Protein AF-A0A258S0H8-F1 (afdb_monomer)

Structure (mmCIF, N/CA/C/O backbone):
data_AF-A0A258S0H8-F1
#
_entry.id   AF-A0A258S0H8-F1
#
loop_
_atom_site.group_PDB
_atom_site.id
_atom_site.type_symbol
_atom_site.label_atom_id
_atom_site.label_alt_id
_atom_site.label_comp_id
_atom_site.label_asym_id
_atom_site.label_entity_id
_atom_site.label_seq_id
_atom_site.pdbx_PDB_ins_code
_atom_site.Cartn_x
_atom_site.Cartn_y
_atom_site.Cartn_z
_atom_site.occupancy
_atom_site.B_iso_or_equiv
_atom_site.auth_seq_id
_atom_site.auth_comp_id
_atom_site.auth_asym_id
_atom_site.auth_atom_id
_atom_site.pdbx_PDB_model_num
ATOM 1 N N . MET A 1 1 ? 10.891 -12.068 -2.104 1.00 88.06 1 MET A N 1
ATOM 2 C CA . MET A 1 1 ? 10.823 -11.612 -3.504 1.00 88.06 1 MET A CA 1
ATOM 3 C C . MET A 1 1 ? 10.378 -10.162 -3.555 1.00 88.06 1 MET A C 1
ATOM 5 O O . MET A 1 1 ? 9.381 -9.803 -2.929 1.00 88.06 1 MET A O 1
ATOM 9 N N . MET A 1 2 ? 11.110 -9.358 -4.310 1.00 91.44 2 MET A N 1
ATOM 10 C CA . MET A 1 2 ? 10.794 -7.982 -4.655 1.00 91.44 2 MET A CA 1
ATOM 11 C C . MET A 1 2 ? 10.514 -7.898 -6.154 1.00 91.44 2 MET A C 1
ATOM 13 O O . MET A 1 2 ? 11.279 -8.429 -6.955 1.00 91.44 2 MET A O 1
ATOM 17 N N . VAL A 1 3 ? 9.427 -7.233 -6.532 1.00 94.62 3 VAL A N 1
ATOM 18 C CA . VAL A 1 3 ? 9.146 -6.878 -7.924 1.00 94.62 3 VAL A CA 1
ATOM 19 C C . VAL A 1 3 ? 9.548 -5.428 -8.128 1.00 94.62 3 VAL A C 1
ATOM 21 O O . VAL A 1 3 ? 9.141 -4.570 -7.350 1.00 94.62 3 VAL A O 1
ATOM 24 N N . LEU A 1 4 ? 10.346 -5.149 -9.150 1.00 94.25 4 LEU A N 1
ATOM 25 C CA . LEU A 1 4 ? 10.693 -3.782 -9.530 1.00 94.25 4 LEU A CA 1
ATOM 26 C C . LEU A 1 4 ? 9.687 -3.268 -10.561 1.00 94.25 4 LEU A C 1
ATOM 28 O O . LEU A 1 4 ? 9.270 -4.017 -11.451 1.00 94.25 4 LEU A O 1
ATOM 32 N N . ASP A 1 5 ? 9.318 -1.991 -10.467 1.00 92.75 5 ASP A N 1
ATOM 33 C CA . ASP A 1 5 ? 8.718 -1.309 -11.612 1.00 92.75 5 ASP A CA 1
ATOM 34 C C . ASP A 1 5 ? 9.735 -1.163 -12.765 1.00 92.75 5 ASP A C 1
ATOM 36 O O . ASP A 1 5 ? 10.942 -1.389 -12.607 1.00 92.75 5 ASP A O 1
ATOM 40 N N . THR A 1 6 ? 9.247 -0.782 -13.945 1.00 94.19 6 THR A N 1
ATOM 41 C CA . THR A 1 6 ? 10.082 -0.673 -15.147 1.00 94.19 6 THR A CA 1
ATOM 42 C C . THR A 1 6 ? 11.194 0.371 -15.017 1.00 94.19 6 THR A C 1
ATOM 44 O O . THR A 1 6 ? 12.307 0.144 -15.496 1.00 94.19 6 THR A O 1
ATOM 47 N N . HIS A 1 7 ? 10.934 1.507 -14.368 1.00 91.81 7 HIS A N 1
ATOM 48 C CA . HIS A 1 7 ? 11.893 2.607 -14.258 1.00 91.81 7 HIS A CA 1
ATOM 49 C C . HIS A 1 7 ? 12.987 2.302 -13.227 1.00 91.81 7 HIS A C 1
ATOM 51 O O . HIS A 1 7 ? 14.168 2.502 -13.509 1.00 91.81 7 HIS A O 1
ATOM 57 N N . ILE A 1 8 ? 12.616 1.745 -12.072 1.00 91.81 8 ILE A N 1
ATOM 58 C CA . ILE A 1 8 ? 13.535 1.230 -11.055 1.00 91.81 8 ILE A CA 1
ATOM 59 C C . ILE A 1 8 ? 14.444 0.169 -11.671 1.00 91.81 8 ILE A C 1
ATOM 61 O O . ILE A 1 8 ? 15.661 0.235 -11.489 1.00 91.81 8 ILE A O 1
ATOM 65 N N . TRP A 1 9 ? 13.878 -0.775 -12.433 1.00 94.19 9 TRP A N 1
ATOM 66 C CA . TRP A 1 9 ? 14.663 -1.795 -13.126 1.00 94.19 9 TRP A CA 1
ATOM 67 C C . TRP A 1 9 ? 15.663 -1.177 -14.109 1.00 94.19 9 TRP A C 1
ATOM 69 O O . TRP A 1 9 ? 16.853 -1.498 -14.050 1.00 94.19 9 TRP A O 1
ATOM 79 N N . LEU A 1 10 ? 15.210 -0.248 -14.961 1.00 91.44 10 LEU A N 1
ATOM 80 C CA . LEU A 1 10 ? 16.064 0.468 -15.911 1.00 91.44 10 LEU A CA 1
ATOM 81 C C . LEU A 1 10 ? 17.220 1.192 -15.216 1.00 91.44 10 LEU A C 1
ATOM 83 O O . LEU A 1 10 ? 18.366 1.055 -15.649 1.00 91.44 10 LEU A O 1
ATOM 87 N N . TRP A 1 11 ? 16.946 1.954 -14.156 1.00 90.12 11 TRP A N 1
ATOM 88 C CA . TRP A 1 11 ? 17.973 2.719 -13.451 1.00 90.12 11 TRP A CA 1
ATOM 89 C C . TRP A 1 11 ? 18.982 1.824 -12.749 1.00 90.12 11 TRP A C 1
ATOM 91 O O . TRP A 1 11 ? 20.183 2.062 -12.878 1.00 90.12 11 TRP A O 1
ATOM 101 N N . TRP A 1 12 ? 18.506 0.784 -12.065 1.00 89.81 12 TRP A N 1
ATOM 102 C CA . TRP A 1 12 ? 19.370 -0.128 -11.327 1.00 89.81 12 TRP A CA 1
ATOM 103 C C . TRP A 1 12 ? 20.308 -0.899 -12.263 1.00 89.81 12 TRP A C 1
ATOM 105 O O . TRP A 1 12 ? 21.525 -0.862 -12.086 1.00 89.81 12 TRP A O 1
ATOM 115 N N . VAL A 1 13 ? 19.776 -1.512 -13.327 1.00 88.69 13 VAL A N 1
ATOM 116 C CA . VAL A 1 13 ? 20.591 -2.272 -14.294 1.00 88.69 13 VAL A CA 1
ATOM 117 C C . VAL A 1 13 ? 21.530 -1.368 -15.090 1.00 88.69 13 VAL A C 1
ATOM 119 O O . VAL A 1 13 ? 22.641 -1.770 -15.434 1.00 88.69 13 VAL A O 1
ATOM 122 N N . SER A 1 14 ? 21.113 -0.136 -15.382 1.00 83.56 14 SER A N 1
ATOM 123 C CA . SER A 1 14 ? 21.935 0.812 -16.142 1.00 83.56 14 SER A CA 1
ATOM 124 C C . SER A 1 14 ? 22.947 1.563 -15.271 1.00 83.56 14 SER A C 1
ATOM 126 O O . SER A 1 14 ? 23.605 2.472 -15.774 1.00 83.56 14 SER A O 1
ATOM 128 N N . GLY A 1 15 ? 23.049 1.248 -13.975 1.00 76.88 15 GLY A N 1
ATOM 129 C CA . GLY A 1 15 ? 23.963 1.910 -13.042 1.00 76.88 15 GLY A CA 1
ATOM 130 C C . GLY A 1 15 ? 23.664 3.395 -12.815 1.00 76.88 15 GLY A C 1
ATOM 131 O O . GLY A 1 15 ? 24.530 4.126 -12.340 1.00 76.88 15 GLY A O 1
ATOM 132 N N . HIS A 1 16 ? 22.449 3.856 -13.135 1.00 77.00 16 HIS A N 1
ATOM 133 C CA . HIS A 1 16 ? 21.987 5.226 -12.884 1.00 77.00 16 HIS A CA 1
ATOM 134 C C . HIS A 1 16 ? 21.533 5.364 -11.425 1.00 77.00 16 HIS A C 1
ATOM 136 O O . HIS A 1 16 ? 20.413 5.774 -11.119 1.00 77.00 16 HIS A O 1
ATOM 142 N N . ASN A 1 17 ? 22.427 4.989 -10.513 1.00 65.62 17 ASN A N 1
ATOM 143 C CA . ASN A 1 17 ? 22.157 4.887 -9.086 1.00 65.62 17 ASN A CA 1
ATOM 144 C C . ASN A 1 17 ? 21.867 6.245 -8.441 1.00 65.62 17 ASN A C 1
ATOM 146 O O . ASN A 1 17 ? 21.245 6.271 -7.391 1.00 65.62 17 ASN A O 1
ATOM 150 N N . ASP A 1 18 ? 22.217 7.365 -9.077 1.00 66.44 18 ASP A N 1
ATOM 151 C CA . ASP A 1 18 ? 21.851 8.706 -8.601 1.00 66.44 18 ASP A CA 1
ATOM 152 C C . ASP A 1 18 ? 20.324 8.920 -8.547 1.00 66.44 18 ASP A C 1
ATOM 154 O O . ASP A 1 18 ? 19.835 9.726 -7.756 1.00 66.44 18 ASP A O 1
ATOM 158 N N . ALA A 1 19 ? 19.556 8.179 -9.358 1.00 71.25 19 ALA A N 1
ATOM 159 C CA . ALA A 1 19 ? 18.092 8.192 -9.331 1.00 71.25 19 ALA A CA 1
ATOM 160 C C . ALA A 1 19 ? 17.496 7.317 -8.207 1.00 71.25 19 ALA A C 1
ATOM 162 O O . ALA A 1 19 ? 16.313 7.441 -7.879 1.00 71.25 19 ALA A O 1
ATOM 163 N N . LEU A 1 20 ? 18.299 6.440 -7.593 1.00 79.31 20 LEU A N 1
ATOM 164 C CA . LEU A 1 20 ? 17.890 5.524 -6.532 1.00 79.31 20 LEU A CA 1
ATOM 165 C C . LEU A 1 20 ? 18.531 5.948 -5.208 1.00 79.31 20 LEU A C 1
ATOM 167 O O . LEU A 1 20 ? 19.744 6.074 -5.086 1.00 79.31 20 LEU A O 1
ATOM 171 N N . SER A 1 21 ? 17.728 6.147 -4.162 1.00 81.25 21 SER A N 1
ATOM 172 C CA . SER A 1 21 ? 18.305 6.456 -2.851 1.00 81.25 21 SER A CA 1
ATOM 173 C C . SER A 1 21 ? 19.189 5.290 -2.363 1.00 81.25 21 SER A C 1
ATOM 175 O O . SER A 1 21 ? 18.876 4.128 -2.646 1.00 81.25 21 SER A O 1
ATOM 177 N N . PRO A 1 22 ? 20.248 5.551 -1.569 1.00 80.56 22 PRO A N 1
ATOM 178 C CA . PRO A 1 22 ? 21.106 4.494 -1.018 1.00 80.56 22 PRO A CA 1
ATOM 179 C C . PRO A 1 22 ? 20.341 3.424 -0.230 1.00 80.56 22 PRO A C 1
ATOM 181 O O . PRO A 1 22 ? 20.759 2.275 -0.145 1.00 80.56 22 PRO A O 1
ATOM 184 N N . GLU A 1 23 ? 19.212 3.800 0.366 1.00 81.25 23 GLU A N 1
ATOM 185 C CA . GLU A 1 23 ? 18.305 2.880 1.045 1.00 81.25 23 GLU A CA 1
ATOM 186 C C . GLU A 1 23 ? 17.605 1.919 0.077 1.00 81.25 23 GLU A C 1
ATOM 188 O O . GLU A 1 23 ? 17.582 0.719 0.334 1.00 81.25 23 GLU A O 1
ATOM 193 N N . ARG A 1 24 ? 17.096 2.415 -1.057 1.00 82.75 24 ARG A N 1
ATOM 194 C CA . ARG A 1 24 ? 16.448 1.577 -2.077 1.00 82.75 24 ARG A CA 1
ATOM 195 C C . ARG A 1 24 ? 17.430 0.599 -2.702 1.00 82.75 24 ARG A C 1
ATOM 197 O O . ARG A 1 24 ? 17.096 -0.569 -2.838 1.00 82.75 24 ARG A O 1
ATOM 204 N N . LEU A 1 25 ? 18.645 1.054 -3.008 1.00 86.31 25 LEU A N 1
ATOM 205 C CA . LEU A 1 25 ? 19.710 0.179 -3.507 1.00 86.31 25 LEU A CA 1
ATOM 206 C C . LEU A 1 25 ? 19.991 -0.959 -2.526 1.00 86.31 25 LEU A C 1
ATOM 208 O O . LEU A 1 25 ? 19.950 -2.121 -2.916 1.00 86.31 25 LEU A O 1
ATOM 212 N N . ARG A 1 26 ? 20.153 -0.637 -1.235 1.00 86.12 26 ARG A N 1
ATOM 213 C CA . ARG A 1 26 ? 20.305 -1.655 -0.189 1.00 86.12 26 ARG A CA 1
ATOM 214 C C . ARG A 1 26 ? 19.127 -2.626 -0.154 1.00 86.12 26 ARG A C 1
ATOM 216 O O . ARG A 1 26 ? 19.349 -3.825 -0.053 1.00 86.12 26 ARG A O 1
ATOM 223 N N . LEU A 1 27 ? 17.888 -2.146 -0.244 1.00 83.50 27 LEU A N 1
ATOM 224 C CA . LEU A 1 27 ? 16.707 -3.017 -0.253 1.00 83.50 27 LEU A CA 1
ATOM 225 C C . LEU A 1 27 ? 16.697 -3.984 -1.446 1.00 83.50 27 LEU A C 1
ATOM 227 O O . LEU A 1 27 ? 16.372 -5.152 -1.254 1.00 83.50 27 LEU A O 1
ATOM 231 N N . ILE A 1 28 ? 17.073 -3.526 -2.645 1.00 88.50 28 ILE A N 1
ATOM 232 C CA . ILE A 1 28 ? 17.193 -4.395 -3.826 1.00 88.50 28 ILE A CA 1
ATOM 233 C C . ILE A 1 28 ? 18.301 -5.434 -3.605 1.00 88.50 28 ILE A C 1
ATOM 235 O O . ILE A 1 28 ? 18.058 -6.628 -3.743 1.00 88.50 28 ILE A O 1
ATOM 239 N N . GLU A 1 29 ? 19.500 -4.991 -3.218 1.00 88.12 29 GLU A N 1
ATOM 240 C CA . GLU A 1 29 ? 20.692 -5.843 -3.073 1.00 88.12 29 GLU A CA 1
ATOM 241 C C . GLU A 1 29 ? 20.573 -6.877 -1.947 1.00 88.12 29 GLU A C 1
ATOM 243 O O . GLU A 1 29 ? 21.173 -7.947 -2.017 1.00 88.12 29 GLU A O 1
ATOM 248 N N . THR A 1 30 ? 19.813 -6.559 -0.898 1.00 88.50 30 THR A N 1
ATOM 249 C CA . THR A 1 30 ? 19.565 -7.460 0.239 1.00 88.50 30 THR A CA 1
ATOM 250 C C . THR A 1 30 ? 18.340 -8.352 0.055 1.00 88.50 30 THR A C 1
ATOM 252 O O . THR A 1 30 ? 18.071 -9.184 0.920 1.00 88.50 30 THR A O 1
ATOM 255 N N . SER A 1 31 ? 17.580 -8.198 -1.035 1.00 87.69 31 SER A N 1
ATOM 256 C CA . SER A 1 31 ? 16.403 -9.029 -1.278 1.00 87.69 31 SER A CA 1
ATOM 257 C C . SER A 1 31 ? 16.807 -10.439 -1.699 1.00 87.69 31 SER A C 1
ATOM 259 O O . SER A 1 31 ? 17.626 -10.605 -2.598 1.00 87.69 31 SER A O 1
ATOM 261 N N . ASP A 1 32 ? 16.170 -11.457 -1.113 1.00 87.94 32 ASP A N 1
ATOM 262 C CA . ASP A 1 32 ? 16.432 -12.865 -1.456 1.00 87.94 32 ASP A CA 1
ATOM 263 C C . ASP A 1 32 ? 16.195 -13.175 -2.945 1.00 87.94 32 ASP A C 1
ATOM 265 O O . ASP A 1 32 ? 16.818 -14.067 -3.514 1.00 87.94 32 ASP A O 1
ATOM 269 N N . GLU A 1 33 ? 15.259 -12.456 -3.569 1.00 93.88 33 GLU A N 1
ATOM 270 C CA . GLU A 1 33 ? 14.897 -12.625 -4.973 1.00 93.88 33 GLU A CA 1
ATOM 271 C C . GLU A 1 33 ? 14.374 -11.301 -5.528 1.00 93.88 33 GLU A C 1
ATOM 273 O O . GLU A 1 33 ? 13.463 -10.702 -4.946 1.00 93.88 33 GLU A O 1
ATOM 278 N N . VAL A 1 34 ? 14.908 -10.876 -6.671 1.00 95.50 34 VAL A N 1
ATOM 279 C CA . VAL A 1 34 ? 14.487 -9.672 -7.394 1.00 95.50 34 VAL A CA 1
ATOM 280 C C . VAL A 1 34 ? 13.936 -10.087 -8.749 1.00 95.50 34 VAL A C 1
ATOM 282 O O . VAL A 1 34 ? 14.548 -10.885 -9.459 1.00 95.50 34 VAL A O 1
ATOM 285 N N . ALA A 1 35 ? 12.779 -9.551 -9.119 1.00 97.19 35 ALA A N 1
ATOM 286 C CA . ALA A 1 35 ? 12.114 -9.892 -10.365 1.00 97.19 35 ALA A CA 1
ATOM 287 C C . ALA A 1 35 ? 11.423 -8.685 -11.012 1.00 97.19 35 ALA A C 1
ATOM 289 O O . ALA A 1 35 ? 11.183 -7.661 -10.374 1.00 97.19 35 ALA A O 1
ATOM 290 N N . VAL A 1 36 ? 11.060 -8.827 -12.284 1.00 97.56 36 VAL A N 1
ATOM 291 C CA . VAL A 1 36 ? 10.233 -7.868 -13.028 1.00 97.56 36 VAL A CA 1
ATOM 292 C C . VAL A 1 36 ? 9.058 -8.562 -13.697 1.00 97.56 36 VAL A C 1
ATOM 294 O O . VAL A 1 36 ? 9.104 -9.751 -14.016 1.00 97.56 36 VAL A O 1
ATOM 297 N N . SER A 1 37 ? 7.985 -7.809 -13.923 1.00 97.94 37 SER A N 1
ATOM 298 C CA . SER A 1 37 ? 6.853 -8.276 -14.722 1.00 97.94 37 SER A CA 1
ATOM 299 C C . SER A 1 37 ? 7.236 -8.316 -16.203 1.00 97.94 37 SER A C 1
ATOM 301 O O . SER A 1 37 ? 7.864 -7.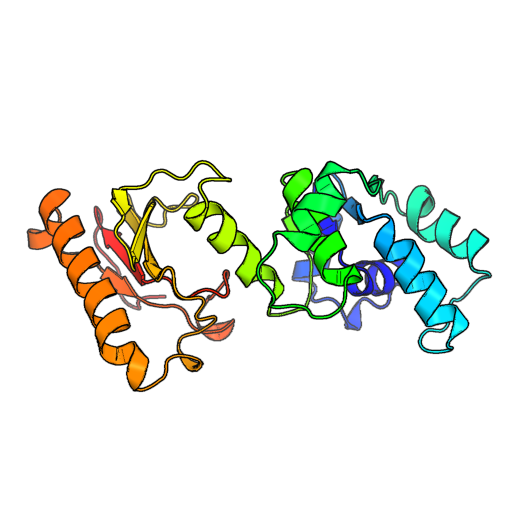387 -16.702 1.00 97.94 37 SER A O 1
ATOM 303 N N . ALA A 1 38 ? 6.802 -9.333 -16.951 1.00 97.38 38 ALA A N 1
ATOM 304 C CA . ALA A 1 38 ? 7.063 -9.416 -18.393 1.00 97.38 38 ALA A CA 1
ATOM 305 C C . ALA A 1 38 ? 6.528 -8.207 -19.187 1.00 97.38 38 ALA A C 1
ATOM 307 O O . ALA A 1 38 ? 7.056 -7.887 -20.252 1.00 97.38 38 ALA A O 1
ATOM 308 N N . ILE A 1 39 ? 5.520 -7.494 -18.665 1.00 97.75 39 ILE A N 1
ATOM 309 C CA . ILE A 1 39 ? 5.035 -6.246 -19.274 1.00 97.75 39 ILE A CA 1
ATOM 310 C C . ILE A 1 39 ? 6.087 -5.127 -19.245 1.00 97.75 39 ILE A C 1
ATOM 312 O O . ILE A 1 39 ? 6.088 -4.275 -20.128 1.00 97.75 39 ILE A O 1
ATOM 316 N N . SER A 1 40 ? 7.023 -5.156 -18.292 1.00 97.19 40 SER A N 1
ATOM 317 C CA . SER A 1 40 ? 8.124 -4.195 -18.222 1.00 97.19 40 SER A CA 1
ATOM 318 C C . SER A 1 40 ? 9.061 -4.339 -19.420 1.00 97.19 40 SER A C 1
ATOM 320 O O . SER A 1 40 ? 9.554 -3.338 -19.925 1.00 97.19 40 SER A O 1
ATOM 322 N N . CYS A 1 41 ? 9.247 -5.548 -19.969 1.00 96.75 41 CYS A N 1
ATOM 323 C CA . CYS A 1 41 ? 9.977 -5.725 -21.230 1.00 96.75 41 CYS A CA 1
ATOM 324 C C . CYS A 1 41 ? 9.266 -5.026 -22.398 1.00 96.75 41 CYS A C 1
ATOM 326 O O . CYS A 1 41 ? 9.913 -4.357 -23.201 1.00 96.75 41 CYS A O 1
ATOM 328 N N . PHE A 1 42 ? 7.934 -5.137 -22.478 1.00 96.62 42 PHE A N 1
ATOM 329 C CA . PHE A 1 42 ? 7.154 -4.409 -23.482 1.00 96.62 42 PHE A CA 1
ATOM 330 C C . PHE A 1 42 ? 7.320 -2.895 -23.321 1.00 96.62 42 PHE A C 1
ATOM 332 O O . PHE A 1 42 ? 7.541 -2.200 -24.309 1.00 96.62 42 PHE A O 1
ATOM 339 N N . GLU A 1 43 ? 7.252 -2.386 -22.093 1.00 96.25 43 GLU A N 1
ATOM 340 C CA . GLU A 1 43 ? 7.418 -0.960 -21.821 1.00 96.25 43 GLU A CA 1
ATOM 341 C C . GLU A 1 43 ? 8.822 -0.461 -22.192 1.00 96.25 43 GLU A C 1
ATOM 343 O O . GLU A 1 43 ? 8.933 0.542 -22.895 1.00 96.25 43 GLU A O 1
ATOM 348 N N . VAL A 1 44 ? 9.889 -1.185 -21.828 1.00 96.06 44 VAL A N 1
ATOM 349 C CA . VAL A 1 44 ? 11.267 -0.857 -22.243 1.00 96.06 44 VAL A CA 1
ATOM 350 C C . VAL A 1 44 ? 11.385 -0.814 -23.765 1.00 96.06 44 VAL A C 1
ATOM 352 O O . VAL A 1 44 ? 11.875 0.173 -24.317 1.00 96.06 44 VAL A O 1
ATOM 355 N N . ALA A 1 45 ? 10.905 -1.853 -24.456 1.00 96.31 45 ALA A N 1
ATOM 356 C CA . ALA A 1 45 ? 10.940 -1.923 -25.914 1.00 96.31 45 ALA A CA 1
ATOM 357 C C . ALA A 1 45 ? 10.165 -0.760 -26.551 1.00 96.31 45 ALA A C 1
ATOM 359 O O . ALA A 1 45 ? 10.648 -0.116 -27.482 1.00 96.31 45 ALA A O 1
ATOM 360 N N . TRP A 1 46 ? 8.984 -0.448 -26.013 1.00 95.62 46 TRP A N 1
ATOM 361 C CA . TRP A 1 46 ? 8.154 0.665 -26.457 1.00 95.62 46 TRP A CA 1
ATOM 362 C C . TRP A 1 46 ? 8.866 2.008 -26.282 1.00 95.62 46 TRP A C 1
ATOM 364 O O . TRP A 1 46 ? 8.905 2.812 -27.215 1.00 95.62 46 TRP A O 1
ATOM 374 N N . LEU A 1 47 ? 9.454 2.257 -25.110 1.00 94.81 47 LEU A N 1
ATOM 375 C CA . LEU A 1 47 ? 10.179 3.491 -24.816 1.00 94.81 47 LEU A CA 1
ATOM 376 C C . LEU A 1 47 ? 11.409 3.651 -25.719 1.00 94.81 47 LEU A C 1
ATOM 378 O O . LEU A 1 47 ? 11.634 4.748 -26.235 1.00 94.81 47 LEU A O 1
ATOM 382 N N . ALA A 1 48 ? 12.170 2.577 -25.947 1.00 94.12 48 ALA A N 1
ATOM 383 C CA . ALA A 1 48 ? 13.339 2.586 -26.825 1.00 94.12 48 ALA A CA 1
ATOM 384 C C . ALA A 1 48 ? 12.944 2.864 -28.285 1.00 94.12 48 ALA A C 1
ATOM 386 O O . ALA A 1 48 ? 13.501 3.762 -28.916 1.00 94.12 48 ALA A O 1
ATOM 387 N N . GLN A 1 49 ? 11.914 2.177 -28.793 1.00 95.19 49 GLN A N 1
ATOM 388 C CA . GLN A 1 49 ? 11.395 2.35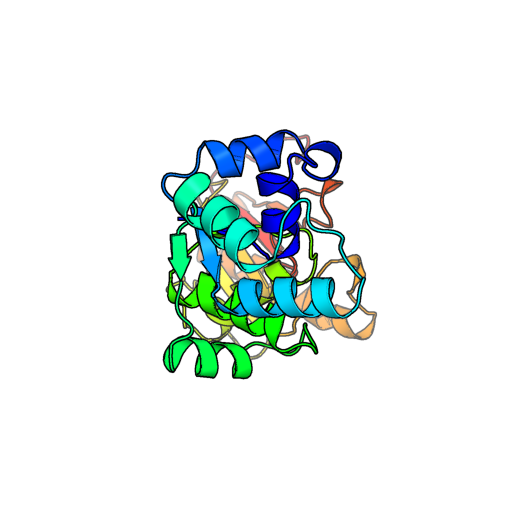6 -30.155 1.00 95.19 49 GLN A CA 1
ATOM 389 C C . GLN A 1 49 ? 10.944 3.800 -30.429 1.00 95.19 49 GLN A C 1
ATOM 391 O O . GLN A 1 49 ? 11.078 4.296 -31.547 1.00 95.19 49 GLN A O 1
ATOM 396 N N . HIS A 1 50 ? 10.413 4.483 -29.412 1.00 95.81 50 HIS A N 1
ATOM 397 C CA . HIS A 1 50 ? 9.939 5.866 -29.511 1.00 95.81 50 HIS A CA 1
ATOM 398 C C . HIS A 1 50 ? 10.987 6.904 -29.070 1.00 95.81 50 HIS A C 1
ATOM 400 O O . HIS A 1 50 ? 10.643 8.072 -28.879 1.00 95.81 50 HIS A O 1
ATOM 406 N N . GLY A 1 51 ? 12.250 6.503 -28.878 1.00 93.12 51 GLY A N 1
ATOM 407 C CA . GLY A 1 51 ? 13.353 7.402 -28.522 1.00 93.12 51 GLY A CA 1
ATOM 408 C C . GLY A 1 51 ? 13.205 8.080 -27.156 1.00 93.12 51 GLY A C 1
ATOM 409 O O . GLY A 1 51 ? 13.774 9.146 -26.932 1.00 93.12 51 GLY A O 1
ATOM 410 N N . ARG A 1 52 ? 12.407 7.502 -26.249 1.00 93.31 52 ARG A N 1
ATOM 411 C CA . ARG A 1 52 ? 12.181 8.022 -24.889 1.00 93.31 52 ARG A CA 1
ATOM 412 C C . ARG A 1 52 ? 13.300 7.628 -23.930 1.00 93.31 52 ARG A C 1
ATOM 414 O O . ARG A 1 52 ? 13.525 8.327 -22.949 1.00 93.31 52 ARG A O 1
ATOM 421 N N . ILE A 1 53 ? 13.987 6.529 -24.229 1.00 91.81 53 ILE A N 1
ATOM 422 C CA . ILE A 1 53 ? 15.187 6.060 -23.536 1.00 91.81 53 ILE A CA 1
ATOM 423 C C . ILE A 1 53 ? 16.254 5.697 -24.572 1.00 91.81 53 ILE A C 1
ATOM 425 O O . ILE A 1 53 ? 15.925 5.331 -25.700 1.00 91.81 53 ILE A O 1
ATOM 429 N N . ALA A 1 54 ? 17.523 5.779 -24.178 1.00 90.19 54 ALA A N 1
ATOM 430 C CA . ALA A 1 54 ? 18.652 5.319 -24.978 1.00 90.19 54 ALA A CA 1
ATOM 431 C C . ALA A 1 54 ? 19.288 4.108 -24.291 1.00 90.19 54 ALA A C 1
ATOM 433 O O . ALA A 1 54 ? 19.729 4.207 -23.146 1.00 90.19 54 ALA A O 1
ATOM 434 N N . LEU A 1 55 ? 19.321 2.969 -24.983 1.00 90.31 55 LEU A N 1
ATOM 435 C CA . LEU A 1 55 ? 19.954 1.755 -24.477 1.00 90.31 55 LEU A CA 1
ATOM 436 C C . LEU A 1 55 ? 21.415 1.689 -24.950 1.00 90.31 55 LEU A C 1
ATOM 438 O O . LEU A 1 55 ? 21.706 2.059 -26.087 1.00 90.31 55 LEU A O 1
ATOM 442 N N . PRO A 1 56 ? 22.348 1.206 -24.111 1.00 88.50 56 PRO A N 1
ATOM 443 C CA . PRO A 1 56 ? 23.763 1.086 -24.477 1.00 88.50 56 PRO A CA 1
ATOM 444 C C . PRO A 1 56 ? 24.043 -0.035 -25.493 1.00 88.50 56 PRO A C 1
ATOM 446 O O . PRO A 1 56 ? 25.148 -0.115 -26.027 1.00 88.50 56 PRO A O 1
ATOM 449 N N . PHE A 1 57 ? 23.068 -0.915 -25.731 1.00 89.38 57 PHE A N 1
ATOM 450 C CA . PHE A 1 57 ? 23.152 -2.062 -26.631 1.00 89.38 57 PHE A CA 1
ATOM 451 C C . PHE A 1 57 ? 21.845 -2.204 -27.419 1.00 89.38 57 PHE A C 1
ATOM 453 O O . PHE A 1 57 ? 20.822 -1.637 -27.033 1.00 89.38 57 PHE A O 1
ATOM 460 N N . GLU A 1 58 ? 21.881 -3.019 -28.475 1.00 93.38 58 GLU A N 1
ATOM 461 C CA . GLU A 1 58 ? 20.676 -3.507 -29.150 1.00 93.38 58 GLU A CA 1
ATOM 462 C C . GLU A 1 58 ? 19.722 -4.187 -28.161 1.00 93.38 58 GLU A C 1
ATOM 464 O O . GLU A 1 58 ? 20.159 -4.811 -27.190 1.00 93.38 58 GLU A O 1
ATOM 469 N N . LEU A 1 59 ? 18.418 -4.073 -28.422 1.00 92.25 59 LEU A N 1
ATOM 470 C CA . LEU A 1 59 ? 17.362 -4.410 -27.465 1.00 92.25 59 LEU A CA 1
ATOM 471 C C . LEU A 1 59 ? 17.456 -5.854 -26.938 1.00 92.25 59 LEU A C 1
ATOM 473 O O . LEU A 1 59 ? 17.395 -6.062 -25.728 1.00 92.25 59 LEU A O 1
ATOM 477 N N . ASP A 1 60 ? 17.668 -6.833 -27.819 1.00 93.00 60 ASP A N 1
ATOM 478 C CA . ASP A 1 60 ? 17.774 -8.247 -27.431 1.00 93.00 60 ASP A CA 1
ATOM 479 C C . ASP A 1 60 ? 18.986 -8.496 -26.519 1.00 93.00 60 ASP A C 1
ATOM 481 O O . ASP A 1 60 ? 18.876 -9.138 -25.473 1.00 93.00 60 ASP A O 1
ATOM 485 N N . VAL A 1 61 ? 20.136 -7.905 -26.863 1.00 93.25 61 VAL A N 1
ATOM 486 C CA . VAL A 1 61 ? 21.373 -7.996 -26.068 1.00 93.25 61 VAL A CA 1
ATOM 487 C C . VAL A 1 61 ? 21.194 -7.304 -24.719 1.00 93.25 61 VAL A C 1
ATOM 489 O O . VAL A 1 61 ? 21.719 -7.756 -23.699 1.00 93.25 61 VAL A O 1
ATOM 492 N N . TRP A 1 62 ? 20.464 -6.189 -24.702 1.00 94.31 62 TRP A N 1
ATOM 493 C CA . TRP A 1 62 ? 20.145 -5.491 -23.470 1.00 94.31 62 TRP A CA 1
ATOM 494 C C . TRP A 1 62 ? 19.273 -6.360 -22.558 1.00 94.31 62 TRP A C 1
ATOM 496 O O . TRP A 1 62 ? 19.614 -6.491 -21.386 1.00 94.31 62 TRP A O 1
ATOM 506 N N . PHE A 1 63 ? 18.226 -7.019 -23.070 1.00 95.06 63 PHE A N 1
ATOM 507 C CA . PHE A 1 63 ? 17.371 -7.896 -22.258 1.00 95.06 63 PHE A CA 1
ATOM 508 C C . PHE A 1 63 ? 18.118 -9.087 -21.662 1.00 95.06 63 PHE A C 1
ATOM 510 O O . PHE A 1 63 ? 17.940 -9.375 -20.478 1.00 95.06 63 PHE A O 1
ATOM 517 N N . GLU A 1 64 ? 18.983 -9.751 -22.432 1.00 91.62 64 GLU A N 1
ATOM 518 C CA . GLU A 1 64 ? 19.804 -10.851 -21.909 1.00 91.62 64 GLU A CA 1
ATOM 519 C C . GLU A 1 64 ? 20.649 -10.403 -20.708 1.00 91.62 64 GLU A C 1
ATOM 521 O O . GLU A 1 64 ? 20.690 -11.074 -19.672 1.00 91.62 64 GLU A O 1
ATOM 526 N N . LYS A 1 65 ? 21.282 -9.229 -20.816 1.00 90.94 65 LYS A N 1
ATOM 527 C CA . LYS A 1 65 ? 22.093 -8.652 -19.737 1.00 90.94 65 LYS A CA 1
ATOM 528 C C . LYS A 1 65 ? 21.251 -8.164 -18.562 1.00 90.94 65 LYS A C 1
ATOM 530 O O . LYS A 1 65 ? 21.641 -8.371 -17.419 1.00 90.94 65 LYS A O 1
ATOM 535 N N . ALA A 1 66 ? 20.120 -7.524 -18.841 1.00 91.44 66 ALA A N 1
ATOM 536 C CA . ALA A 1 66 ? 19.248 -6.920 -17.841 1.00 91.44 66 ALA A CA 1
ATOM 537 C C . ALA A 1 66 ? 18.445 -7.936 -17.023 1.00 91.44 66 ALA A C 1
ATOM 539 O O . ALA A 1 66 ? 17.964 -7.576 -15.946 1.00 91.44 66 ALA A O 1
ATOM 540 N N . LEU A 1 67 ? 18.303 -9.168 -17.524 1.00 92.00 67 LEU A N 1
ATOM 541 C CA . LEU A 1 67 ? 17.649 -10.288 -16.847 1.00 92.00 67 LEU A CA 1
ATOM 542 C C . LEU A 1 67 ? 18.683 -11.292 -16.321 1.00 92.00 67 LEU A C 1
ATOM 544 O O . LEU A 1 67 ? 19.088 -11.238 -15.162 1.00 92.00 67 LEU A O 1
ATOM 548 N N . ALA A 1 68 ? 19.157 -12.196 -17.181 1.00 83.25 68 ALA A N 1
ATOM 549 C CA . ALA A 1 68 ? 20.055 -13.273 -16.774 1.00 83.25 68 ALA A CA 1
ATOM 550 C C . ALA A 1 68 ? 21.410 -12.742 -16.277 1.00 83.25 68 ALA A C 1
ATOM 552 O O . ALA A 1 68 ? 21.967 -13.277 -15.322 1.00 83.25 68 ALA A O 1
ATOM 553 N N . GLY A 1 69 ? 21.923 -11.671 -16.893 1.00 80.25 69 GLY A N 1
ATOM 554 C CA . GLY A 1 69 ? 23.196 -11.055 -16.508 1.00 80.25 69 GLY A CA 1
ATOM 555 C C . GLY A 1 69 ? 23.184 -10.315 -15.163 1.00 80.25 69 GLY A C 1
ATOM 556 O O . GLY A 1 69 ? 24.252 -10.102 -14.594 1.00 80.25 69 GLY A O 1
ATOM 557 N N . SER A 1 70 ? 22.009 -9.947 -14.647 1.00 83.69 70 SER A N 1
ATOM 558 C CA . SER A 1 70 ? 21.824 -9.180 -13.403 1.00 83.69 70 SER A CA 1
ATOM 559 C C . SER A 1 70 ? 21.184 -9.998 -12.273 1.00 83.69 70 SER A C 1
ATOM 561 O O . SER A 1 70 ? 21.008 -9.486 -11.170 1.00 83.69 70 SER A O 1
ATOM 563 N N . GLY A 1 71 ? 20.824 -11.261 -12.533 1.00 86.56 71 GLY A N 1
ATOM 564 C CA . GLY A 1 71 ? 20.116 -12.112 -11.573 1.00 86.56 71 GLY A CA 1
ATOM 565 C C . GLY A 1 71 ? 18.639 -11.749 -11.381 1.00 86.56 71 GLY A C 1
ATOM 566 O O . GLY A 1 71 ? 18.036 -12.190 -10.407 1.00 86.56 71 GLY A O 1
ATOM 567 N N . VAL A 1 72 ? 18.049 -10.963 -12.290 1.00 94.50 72 VAL A N 1
ATOM 568 C CA . VAL A 1 72 ? 16.636 -10.564 -12.228 1.00 94.50 72 VAL A CA 1
ATOM 569 C C . VAL A 1 72 ? 15.744 -11.639 -12.836 1.00 94.50 72 VAL A C 1
ATOM 571 O O . VAL A 1 72 ? 15.863 -11.981 -14.015 1.00 94.50 72 VAL A O 1
ATOM 574 N N . GLY A 1 73 ? 14.801 -12.141 -12.041 1.00 95.75 73 GLY A N 1
ATOM 575 C CA . GLY A 1 73 ? 13.757 -13.050 -12.505 1.00 95.75 73 GLY A CA 1
ATOM 576 C C . GLY A 1 73 ? 12.742 -12.361 -13.424 1.00 95.75 73 GLY A C 1
ATOM 577 O O . GLY A 1 73 ? 12.400 -11.194 -13.239 1.00 95.75 73 GLY A O 1
ATOM 578 N N . LEU A 1 74 ? 12.209 -13.100 -14.399 1.00 97.25 74 LEU A N 1
ATOM 579 C CA . LEU A 1 74 ? 11.139 -12.626 -15.280 1.00 97.25 74 LEU A CA 1
ATOM 580 C C . LEU A 1 74 ? 9.820 -13.323 -14.930 1.00 97.25 74 LEU A C 1
ATOM 582 O O . LEU A 1 74 ? 9.681 -14.532 -15.121 1.00 97.25 74 LEU A O 1
ATOM 586 N N . LEU A 1 75 ? 8.839 -12.564 -14.442 1.00 97.62 75 LEU A N 1
ATOM 587 C CA . LEU A 1 75 ? 7.523 -13.085 -14.070 1.00 97.62 75 LEU A CA 1
ATOM 588 C C . LEU A 1 75 ? 6.553 -13.010 -15.262 1.00 97.62 75 LEU A C 1
ATOM 590 O O . LEU A 1 75 ? 6.352 -11.926 -15.819 1.00 97.62 75 LEU A O 1
ATOM 594 N N . PRO A 1 76 ? 5.922 -14.127 -15.672 1.00 97.62 76 PRO A N 1
ATOM 595 C CA . PRO A 1 76 ? 5.067 -14.156 -16.854 1.00 97.62 76 PRO A CA 1
ATOM 596 C C . PRO A 1 76 ? 3.724 -13.452 -16.624 1.00 97.62 76 PRO A C 1
ATOM 598 O O . PRO A 1 76 ? 3.147 -13.512 -15.538 1.00 97.62 76 PRO A O 1
ATOM 601 N N . LEU A 1 77 ? 3.155 -12.875 -17.688 1.00 96.88 77 LEU A N 1
ATOM 602 C CA . LEU A 1 77 ? 1.760 -12.432 -17.684 1.00 96.88 77 LEU A CA 1
ATOM 603 C C . LEU A 1 77 ? 0.832 -13.653 -17.764 1.00 96.88 77 LEU A C 1
ATOM 605 O O . LEU A 1 77 ? 0.683 -14.274 -18.814 1.00 96.88 77 LEU A O 1
ATOM 609 N N . THR A 1 78 ? 0.200 -13.998 -16.645 1.00 96.75 78 THR A N 1
ATOM 610 C CA . THR A 1 78 ? -0.773 -15.100 -16.569 1.00 96.75 78 THR A CA 1
ATOM 611 C C . THR A 1 78 ? -2.211 -14.592 -16.727 1.00 96.75 78 THR A C 1
ATOM 613 O O . THR A 1 78 ? -2.472 -13.415 -16.457 1.00 96.75 78 THR A O 1
ATOM 616 N N . PRO A 1 79 ? -3.191 -15.456 -17.072 1.00 96.56 79 PRO A N 1
ATOM 617 C CA . PRO A 1 79 ? -4.604 -15.067 -17.083 1.00 96.56 79 PRO A CA 1
ATOM 618 C C . PRO A 1 79 ? -5.075 -14.465 -15.753 1.00 96.56 79 PRO A C 1
ATOM 620 O O . PRO A 1 79 ? -5.850 -13.512 -15.744 1.00 96.56 79 PRO A O 1
ATOM 623 N N . ARG A 1 80 ? -4.562 -14.975 -14.622 1.00 88.56 80 ARG A N 1
ATOM 624 C CA . ARG A 1 80 ? -4.896 -14.447 -13.296 1.00 88.56 80 ARG A CA 1
ATOM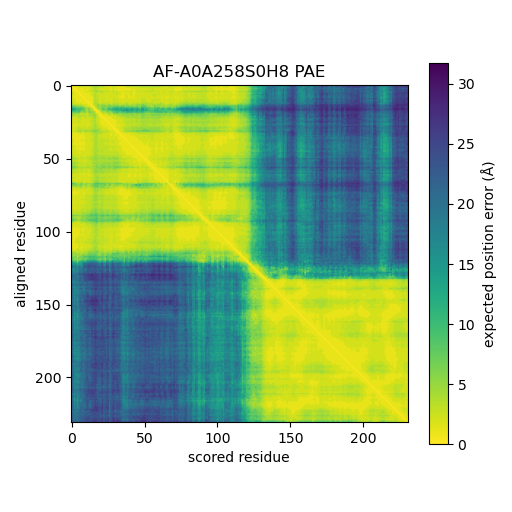 625 C C . ARG A 1 80 ? -4.367 -13.027 -13.098 1.00 88.56 80 ARG A C 1
ATOM 627 O O . ARG A 1 80 ? -5.103 -12.194 -12.583 1.00 88.56 80 ARG A O 1
ATOM 634 N N . ILE A 1 81 ? -3.132 -12.748 -13.516 1.00 92.94 81 ILE A N 1
ATOM 635 C CA . ILE A 1 81 ? -2.543 -11.400 -13.459 1.00 92.94 81 ILE A CA 1
ATOM 636 C C . ILE A 1 81 ? -3.318 -10.439 -14.366 1.00 92.94 81 ILE A C 1
ATOM 638 O O . ILE A 1 81 ? -3.648 -9.338 -13.936 1.00 92.94 81 ILE A O 1
ATOM 642 N N . ALA A 1 82 ? -3.667 -10.865 -15.584 1.00 93.44 82 ALA A N 1
ATOM 643 C CA . ALA A 1 82 ? -4.450 -10.050 -16.510 1.00 93.44 82 ALA A CA 1
ATOM 644 C C . ALA A 1 82 ? -5.824 -9.675 -15.928 1.00 93.44 82 ALA A C 1
ATOM 646 O O . ALA A 1 82 ? -6.222 -8.515 -15.986 1.00 93.44 82 ALA A O 1
ATOM 647 N N . GLN A 1 83 ? -6.521 -10.637 -15.312 1.00 87.19 83 GLN A N 1
ATOM 648 C CA . GLN A 1 83 ? -7.786 -10.384 -14.622 1.00 87.19 83 GLN A CA 1
ATOM 649 C C . GLN A 1 83 ? -7.600 -9.418 -13.443 1.00 87.19 83 GLN A C 1
ATOM 651 O O . GLN A 1 83 ? -8.298 -8.408 -13.363 1.00 87.19 83 GLN A O 1
ATOM 656 N N . LEU A 1 84 ? -6.630 -9.700 -12.564 1.00 81.88 84 LEU A N 1
ATOM 657 C CA . LEU A 1 84 ? -6.311 -8.859 -11.408 1.00 81.88 84 LEU A CA 1
ATOM 658 C C . LEU A 1 84 ? -6.063 -7.411 -11.835 1.00 81.88 84 LEU A C 1
ATOM 660 O O . LEU A 1 84 ? -6.631 -6.509 -11.234 1.00 81.88 84 LEU A O 1
ATOM 664 N N . ALA A 1 85 ? -5.281 -7.183 -12.894 1.00 88.19 85 ALA A N 1
ATOM 665 C CA . ALA A 1 85 ? -4.942 -5.846 -13.380 1.00 88.19 85 ALA A CA 1
ATOM 666 C C . ALA A 1 85 ? -6.177 -4.998 -13.724 1.00 88.19 85 ALA A C 1
ATOM 668 O O . ALA A 1 85 ? -6.192 -3.796 -13.453 1.00 88.19 85 ALA A O 1
ATOM 669 N N . VAL A 1 86 ? -7.227 -5.612 -14.275 1.00 87.75 86 VAL A N 1
ATOM 670 C CA . VAL A 1 86 ? -8.490 -4.933 -14.617 1.00 87.75 86 VAL A CA 1
ATOM 671 C C . VAL A 1 86 ? -9.379 -4.737 -13.386 1.00 87.75 86 VAL A C 1
ATOM 673 O O . VAL A 1 86 ? -10.078 -3.734 -13.289 1.00 87.75 86 VAL A O 1
ATOM 676 N N . GLU A 1 87 ? -9.316 -5.646 -12.413 1.00 80.81 87 GLU A N 1
ATOM 677 C CA . GLU A 1 87 ? -10.073 -5.548 -11.159 1.00 80.81 87 GLU A CA 1
ATOM 678 C C . GLU A 1 87 ? -9.524 -4.472 -10.209 1.00 80.81 87 GLU A C 1
ATOM 680 O O . GLU A 1 87 ? -10.265 -3.988 -9.346 1.00 80.81 87 GLU A O 1
ATOM 685 N N . LEU A 1 88 ? -8.247 -4.094 -10.345 1.00 78.62 88 LEU A N 1
ATOM 686 C CA . LEU A 1 88 ? -7.630 -3.057 -9.519 1.00 78.62 88 LEU A CA 1
ATOM 687 C C . LEU A 1 88 ? -8.401 -1.716 -9.599 1.00 78.62 88 LEU A C 1
ATOM 689 O O . LEU A 1 88 ? -8.930 -1.374 -10.660 1.00 78.62 88 LEU A O 1
ATOM 693 N N . PRO A 1 89 ? -8.445 -0.931 -8.506 1.00 73.50 89 PRO A N 1
ATOM 694 C CA . PRO A 1 89 ? -8.962 0.436 -8.544 1.00 73.50 89 PRO A CA 1
ATOM 695 C C . PRO A 1 89 ? -8.284 1.293 -9.623 1.00 73.50 89 PRO A C 1
ATOM 697 O O . PRO A 1 89 ? -7.108 1.119 -9.931 1.00 73.50 89 PRO A O 1
ATOM 700 N N . GLU A 1 90 ? -9.001 2.261 -10.187 1.00 78.81 90 GLU A N 1
ATOM 701 C CA . GLU A 1 90 ? -8.508 3.059 -11.318 1.00 78.81 90 GLU A CA 1
ATOM 702 C C . GLU A 1 90 ? -7.599 4.232 -10.896 1.00 78.81 90 GLU A C 1
ATOM 704 O O . GLU A 1 90 ? -7.891 5.391 -11.186 1.00 78.81 90 GLU A O 1
ATOM 709 N N . HIS A 1 91 ? -6.475 3.965 -10.218 1.00 74.81 91 HIS A N 1
ATOM 710 C CA . HIS A 1 91 ? -5.485 5.020 -9.920 1.00 74.81 91 HIS A CA 1
ATOM 711 C C . HIS A 1 91 ? -4.497 5.261 -11.084 1.00 74.81 91 HIS A C 1
ATOM 713 O O . HIS A 1 91 ? -3.991 6.379 -11.251 1.00 74.81 91 HIS A O 1
ATOM 719 N N . HIS A 1 92 ? -4.270 4.237 -11.917 1.00 79.69 92 HIS A N 1
ATOM 720 C CA . HIS A 1 92 ? -3.492 4.292 -13.162 1.00 79.69 92 HIS A CA 1
ATOM 721 C C . HIS A 1 92 ? -4.415 4.159 -14.373 1.00 79.69 92 HIS A C 1
ATOM 723 O O . HIS A 1 92 ? -5.373 3.380 -14.363 1.00 79.69 92 HIS A O 1
ATOM 729 N N . ARG A 1 93 ? -4.122 4.945 -15.415 1.00 78.88 93 ARG A N 1
ATOM 730 C CA . ARG A 1 93 ? -4.841 4.893 -16.698 1.00 78.88 93 ARG A CA 1
ATOM 731 C C . ARG A 1 93 ? -4.167 3.951 -17.685 1.00 78.88 93 ARG A C 1
ATOM 733 O O . ARG A 1 93 ? -4.845 3.396 -18.544 1.00 78.88 93 ARG A O 1
ATOM 740 N N . ASP A 1 94 ? -2.854 3.814 -17.595 1.00 86.19 94 ASP A N 1
ATOM 741 C CA . ASP A 1 94 ? -2.086 2.919 -18.437 1.00 86.19 94 ASP A CA 1
ATOM 742 C C . ASP A 1 94 ? -2.219 1.464 -17.933 1.00 86.19 94 ASP A C 1
ATOM 744 O O . ASP A 1 94 ? -2.322 1.203 -16.729 1.00 86.19 94 ASP A O 1
ATOM 748 N N . PRO A 1 95 ? -2.296 0.489 -18.849 1.00 91.62 95 PRO A N 1
ATOM 749 C CA . PRO A 1 95 ? -2.383 -0.917 -18.479 1.00 91.62 95 PRO A CA 1
ATOM 750 C C . PRO A 1 95 ? -1.059 -1.490 -17.950 1.00 91.62 95 PRO A C 1
ATOM 752 O O . PRO A 1 95 ? -1.099 -2.491 -17.238 1.00 91.62 95 PRO A O 1
ATOM 755 N N . GLN A 1 96 ? 0.094 -0.902 -18.282 1.00 93.88 96 GLN A N 1
ATOM 756 C CA . GLN A 1 96 ? 1.412 -1.413 -17.898 1.00 93.88 96 GLN A CA 1
ATOM 757 C C . GLN A 1 96 ? 1.597 -1.396 -16.380 1.00 93.88 96 GLN 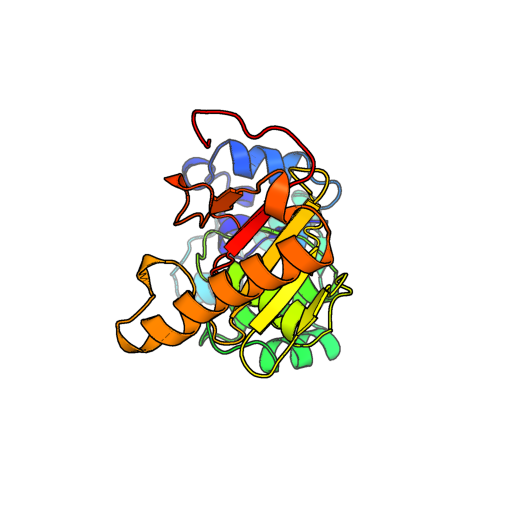A C 1
ATOM 759 O O . GLN A 1 96 ? 1.836 -2.455 -15.795 1.00 93.88 96 GLN A O 1
ATOM 764 N N . ASP A 1 97 ? 1.376 -0.249 -15.738 1.00 91.69 97 ASP A N 1
ATOM 765 C CA . ASP A 1 97 ? 1.499 -0.083 -14.289 1.00 91.69 97 ASP A CA 1
ATOM 766 C C . ASP A 1 97 ? 0.525 -0.998 -13.552 1.00 91.69 97 ASP A C 1
ATOM 768 O O . ASP A 1 97 ? 0.882 -1.696 -12.600 1.00 91.69 97 ASP A O 1
ATOM 772 N N . ARG A 1 98 ? -0.711 -1.096 -14.051 1.00 91.44 98 ARG A N 1
ATOM 773 C CA . ARG A 1 98 ? -1.728 -1.996 -13.488 1.00 91.44 98 ARG A CA 1
ATOM 774 C C . ARG A 1 98 ? -1.295 -3.457 -13.557 1.00 91.44 98 ARG A C 1
ATOM 776 O O . ARG A 1 98 ? -1.534 -4.206 -12.610 1.00 91.44 98 ARG A O 1
ATOM 783 N N . ILE A 1 99 ? -0.659 -3.872 -14.651 1.00 95.62 99 ILE A N 1
ATOM 784 C CA . ILE A 1 99 ? -0.143 -5.235 -14.800 1.00 95.62 99 ILE A CA 1
ATOM 785 C C . ILE A 1 99 ? 1.067 -5.460 -13.886 1.00 95.62 99 ILE A C 1
ATOM 787 O O . ILE A 1 99 ? 1.141 -6.517 -13.269 1.00 95.62 99 ILE A O 1
ATOM 791 N N . ILE A 1 100 ? 1.982 -4.498 -13.733 1.00 94.81 100 ILE A N 1
ATOM 792 C CA . ILE A 1 100 ? 3.114 -4.596 -12.789 1.00 94.81 100 ILE A CA 1
ATOM 793 C C . ILE A 1 100 ? 2.602 -4.794 -11.358 1.00 94.81 100 ILE A C 1
ATOM 795 O O . ILE A 1 100 ? 3.020 -5.729 -10.667 1.00 94.81 100 ILE A O 1
ATOM 799 N N . ILE A 1 101 ? 1.640 -3.970 -10.941 1.00 90.75 101 ILE A N 1
ATOM 800 C CA . ILE A 1 101 ? 1.003 -4.059 -9.625 1.00 90.75 101 ILE A CA 1
ATOM 801 C C . ILE A 1 101 ? 0.312 -5.415 -9.465 1.00 90.75 101 ILE A C 1
ATOM 803 O O . ILE A 1 101 ? 0.541 -6.116 -8.479 1.00 90.75 101 ILE A O 1
ATOM 807 N N . ALA A 1 102 ? -0.482 -5.838 -10.451 1.00 90.62 102 ALA A N 1
ATOM 808 C CA . ALA A 1 102 ? -1.147 -7.137 -10.433 1.00 90.62 102 ALA A CA 1
ATOM 809 C C . ALA A 1 102 ? -0.163 -8.315 -10.361 1.00 90.62 102 ALA A C 1
ATOM 811 O O . ALA A 1 102 ? -0.451 -9.294 -9.672 1.00 90.62 102 ALA A O 1
ATOM 812 N N . THR A 1 103 ? 0.998 -8.218 -11.014 1.00 94.75 103 THR A N 1
ATOM 813 C CA . THR A 1 103 ? 2.072 -9.215 -10.933 1.00 94.75 103 THR A CA 1
ATOM 814 C C . THR A 1 103 ? 2.626 -9.301 -9.514 1.00 94.75 103 THR A C 1
ATOM 816 O O . THR A 1 103 ? 2.610 -10.384 -8.928 1.00 94.75 103 THR A O 1
ATOM 819 N N . ALA A 1 104 ? 3.045 -8.179 -8.917 1.00 91.06 104 ALA A N 1
ATOM 820 C CA . ALA A 1 104 ? 3.552 -8.165 -7.541 1.00 91.06 104 ALA A CA 1
ATOM 821 C C . ALA A 1 104 ? 2.528 -8.761 -6.563 1.00 91.06 104 ALA A C 1
ATOM 823 O O . ALA A 1 104 ? 2.828 -9.633 -5.746 1.00 91.06 104 ALA A O 1
ATOM 824 N N . LEU A 1 105 ? 1.271 -8.370 -6.740 1.00 84.19 105 LEU A N 1
ATOM 825 C CA . LEU A 1 105 ? 0.142 -8.847 -5.964 1.00 84.19 105 LEU A CA 1
ATOM 826 C C . LEU A 1 105 ? -0.148 -10.346 -6.132 1.00 84.19 105 LEU A C 1
ATOM 828 O O . LEU A 1 105 ? -0.474 -11.008 -5.147 1.00 84.19 105 LEU A O 1
ATOM 832 N N . ALA A 1 106 ? -0.071 -10.889 -7.348 1.00 87.44 106 ALA A N 1
ATOM 833 C CA . ALA A 1 106 ? -0.296 -12.312 -7.613 1.00 87.44 106 ALA A CA 1
ATOM 834 C C . ALA A 1 106 ? 0.795 -13.191 -6.983 1.00 87.44 106 ALA A C 1
ATOM 836 O O . ALA A 1 106 ? 0.511 -14.304 -6.540 1.00 87.44 106 ALA A O 1
ATOM 837 N N . HIS A 1 107 ? 2.016 -12.663 -6.898 1.00 87.50 107 HIS A N 1
ATOM 838 C CA . HIS A 1 107 ? 3.174 -13.338 -6.318 1.00 87.50 107 HIS A CA 1
ATOM 839 C C . HIS A 1 107 ? 3.379 -13.048 -4.823 1.00 87.50 107 HIS A C 1
ATOM 841 O O . HIS A 1 107 ? 4.308 -13.591 -4.230 1.00 87.50 107 HIS A O 1
ATOM 847 N N . LYS A 1 108 ? 2.514 -12.232 -4.196 1.00 85.19 108 LYS A N 1
ATOM 848 C CA . LYS A 1 108 ? 2.682 -11.751 -2.808 1.00 85.19 108 LYS A CA 1
ATOM 849 C C . LYS A 1 108 ? 4.061 -11.109 -2.582 1.00 85.19 108 LYS A C 1
ATOM 851 O O . LYS A 1 108 ? 4.670 -11.284 -1.529 1.00 85.19 108 LYS A O 1
ATOM 856 N N . ALA A 1 109 ? 4.560 -10.412 -3.596 1.00 84.94 109 ALA A N 1
ATOM 857 C CA . ALA A 1 109 ? 5.860 -9.764 -3.592 1.00 84.94 109 ALA A CA 1
ATOM 858 C C . ALA A 1 109 ? 5.738 -8.293 -3.183 1.00 84.94 109 ALA A C 1
ATOM 860 O O . ALA A 1 109 ? 4.725 -7.640 -3.446 1.00 84.94 109 ALA A O 1
ATOM 861 N N . THR A 1 110 ? 6.800 -7.760 -2.583 1.00 86.12 110 THR A N 1
ATOM 862 C CA . THR A 1 110 ? 6.927 -6.319 -2.342 1.00 86.12 110 THR A CA 1
ATOM 863 C C . THR A 1 110 ? 7.198 -5.621 -3.670 1.00 86.12 110 THR A C 1
ATOM 865 O O . THR A 1 110 ? 8.149 -5.985 -4.359 1.00 86.12 110 THR A O 1
ATOM 868 N N . LEU A 1 111 ? 6.390 -4.624 -4.034 1.00 88.69 111 LEU A N 1
ATOM 869 C CA . LEU A 1 111 ? 6.619 -3.805 -5.225 1.00 88.69 111 LEU A CA 1
ATOM 870 C C . LEU A 1 111 ? 7.510 -2.609 -4.878 1.00 88.69 111 LEU A C 1
ATOM 872 O O . LEU A 1 111 ? 7.165 -1.820 -4.000 1.00 88.69 111 LEU A O 1
ATOM 876 N N . MET A 1 112 ? 8.631 -2.455 -5.577 1.00 88.00 112 MET A N 1
ATOM 877 C CA . MET A 1 112 ? 9.482 -1.274 -5.489 1.00 88.00 112 MET A CA 1
ATOM 878 C C . MET A 1 112 ? 9.161 -0.306 -6.623 1.00 88.00 112 MET A C 1
ATOM 880 O O . MET A 1 112 ? 9.324 -0.641 -7.795 1.00 88.00 112 MET A O 1
ATOM 884 N N . SER A 1 113 ? 8.743 0.905 -6.256 1.00 87.12 113 SER A N 1
ATOM 885 C CA . SER A 1 113 ? 8.437 1.978 -7.199 1.00 87.12 113 SER A CA 1
ATOM 886 C C . SER A 1 113 ? 8.684 3.361 -6.604 1.00 87.12 113 SER A C 1
ATOM 888 O O . SER A 1 113 ? 8.731 3.527 -5.381 1.00 87.12 113 SER A O 1
ATOM 890 N N . LEU A 1 114 ? 8.848 4.356 -7.479 1.00 80.38 114 LEU A N 1
ATOM 891 C CA . LEU A 1 114 ? 8.784 5.773 -7.110 1.00 80.38 114 LEU A CA 1
ATOM 892 C C . LEU A 1 114 ? 7.378 6.374 -7.257 1.00 80.38 114 LEU A C 1
ATOM 894 O O . LEU A 1 114 ? 7.185 7.524 -6.860 1.00 80.38 114 LEU A O 1
ATOM 898 N N . ASP A 1 115 ? 6.410 5.640 -7.813 1.00 78.31 115 ASP A N 1
ATOM 899 C CA . ASP A 1 115 ? 5.053 6.143 -8.003 1.00 78.31 115 ASP A CA 1
ATOM 900 C C . ASP A 1 115 ? 4.285 6.180 -6.671 1.00 78.31 115 ASP A C 1
ATOM 902 O O . ASP A 1 115 ? 4.029 5.157 -6.027 1.00 78.31 115 ASP A O 1
ATOM 906 N N . ALA A 1 116 ? 3.878 7.387 -6.270 1.00 71.12 116 ALA A N 1
ATOM 907 C CA . ALA A 1 116 ? 3.134 7.635 -5.037 1.00 71.12 116 ALA A CA 1
ATOM 908 C C . ALA A 1 116 ? 1.737 6.984 -5.013 1.00 71.12 116 ALA A C 1
ATOM 910 O O . ALA A 1 116 ? 1.124 6.886 -3.952 1.00 71.12 116 ALA A O 1
ATOM 911 N N . LYS A 1 117 ? 1.215 6.530 -6.157 1.00 70.62 117 LYS A N 1
ATOM 912 C CA . LYS A 1 117 ? -0.091 5.874 -6.263 1.00 70.62 117 LYS A CA 1
ATOM 913 C C . LYS A 1 117 ? -0.033 4.367 -6.040 1.00 70.62 117 LYS A C 1
ATOM 915 O O . LYS A 1 117 ? -1.073 3.767 -5.795 1.00 70.62 117 LYS A O 1
ATOM 920 N N . PHE A 1 118 ? 1.126 3.719 -6.150 1.00 70.88 118 PHE A N 1
ATOM 921 C CA . PHE A 1 118 ? 1.225 2.257 -6.003 1.00 70.88 118 PHE A CA 1
ATOM 922 C C . PHE A 1 118 ? 0.781 1.741 -4.624 1.00 70.88 118 PHE A C 1
ATOM 924 O O . PHE A 1 118 ? 0.112 0.705 -4.571 1.00 70.88 118 PHE A O 1
ATOM 931 N N . PRO A 1 119 ? 1.038 2.452 -3.512 1.00 65.75 119 PRO A N 1
ATOM 932 C CA . PRO A 1 119 ? 0.553 2.014 -2.208 1.00 65.75 119 PRO A CA 1
ATOM 933 C C . PRO A 1 119 ? -0.984 1.987 -2.070 1.00 65.75 119 PRO A C 1
ATOM 935 O O . PRO A 1 119 ? -1.487 1.187 -1.288 1.00 65.75 119 PRO A O 1
ATOM 938 N N . LEU A 1 120 ? -1.744 2.751 -2.875 1.00 64.50 120 LEU A N 1
ATOM 939 C CA . LEU A 1 120 ? -3.225 2.757 -2.863 1.00 64.50 120 LEU A CA 1
ATOM 940 C C . LEU A 1 120 ? -3.854 1.378 -3.157 1.00 64.50 120 LEU A C 1
ATOM 942 O O . LEU A 1 120 ? -5.012 1.102 -2.829 1.00 64.50 120 LEU A O 1
ATOM 946 N N . TYR A 1 121 ? -3.103 0.491 -3.809 1.00 63.56 121 TYR A N 1
ATOM 947 C CA . TYR A 1 121 ? -3.596 -0.814 -4.239 1.00 63.56 121 TYR A CA 1
ATOM 948 C C . TYR A 1 121 ? -3.531 -1.887 -3.141 1.00 63.56 121 TYR A C 1
ATOM 950 O O . TYR A 1 121 ? -4.199 -2.917 -3.267 1.00 63.56 121 TYR A O 1
ATOM 958 N N . ALA A 1 122 ? -2.763 -1.667 -2.067 1.00 59.03 122 ALA A N 1
ATOM 959 C CA . ALA A 1 122 ? -2.612 -2.628 -0.973 1.00 59.03 122 ALA A CA 1
ATOM 960 C C . ALA A 1 122 ? -3.876 -2.706 -0.094 1.00 59.03 122 ALA A C 1
ATOM 962 O O . ALA A 1 122 ? -4.394 -3.800 0.150 1.00 59.03 122 ALA A O 1
ATOM 963 N N . ASP A 1 123 ? -4.444 -1.562 0.295 1.00 55.06 123 ASP A N 1
ATOM 964 C CA . ASP A 1 123 ? -5.633 -1.507 1.162 1.00 55.06 123 ASP A CA 1
ATOM 965 C C . ASP A 1 123 ? -6.905 -1.955 0.454 1.00 55.06 123 ASP A C 1
ATOM 967 O O . ASP A 1 123 ? -7.785 -2.577 1.051 1.00 55.06 123 ASP A O 1
ATOM 971 N N . SER A 1 124 ? -6.964 -1.739 -0.858 1.00 56.59 124 SER A N 1
ATOM 972 C CA . SER A 1 124 ? -8.072 -2.186 -1.701 1.00 56.59 124 SER A CA 1
ATOM 973 C C . SER A 1 124 ? -8.312 -3.696 -1.603 1.00 56.59 124 SER A C 1
ATOM 975 O O . SER A 1 124 ? -9.451 -4.147 -1.721 1.00 56.59 124 SER A O 1
ATOM 977 N N . LYS A 1 125 ? -7.275 -4.492 -1.317 1.00 53.00 125 LYS A N 1
ATOM 978 C CA . LYS A 1 125 ? -7.407 -5.937 -1.091 1.00 53.00 125 LYS A CA 1
ATOM 979 C C . LYS A 1 125 ? -7.861 -6.313 0.303 1.00 53.00 125 LYS A C 1
ATOM 981 O O . LYS A 1 125 ? -8.576 -7.301 0.444 1.00 53.00 125 LYS A O 1
ATOM 986 N N . ILE A 1 126 ? -7.454 -5.554 1.316 1.00 56.78 126 ILE A N 1
ATOM 987 C CA . ILE A 1 126 ? -7.934 -5.750 2.686 1.00 56.78 126 ILE A CA 1
ATOM 988 C C . ILE A 1 126 ? -9.433 -5.431 2.726 1.00 56.78 126 ILE A C 1
ATOM 990 O O . ILE A 1 126 ? -10.221 -6.235 3.221 1.00 56.78 126 ILE A O 1
ATOM 994 N N . ILE A 1 127 ? -9.842 -4.344 2.064 1.00 56.06 127 ILE A N 1
ATOM 995 C CA . ILE A 1 127 ? -11.250 -3.968 1.874 1.00 56.06 127 ILE A CA 1
ATOM 996 C C . ILE A 1 127 ? -12.027 -5.054 1.119 1.00 56.06 127 ILE A C 1
ATOM 998 O O . ILE A 1 127 ? -13.144 -5.393 1.501 1.00 56.06 127 ILE A O 1
ATOM 1002 N N . ARG A 1 128 ? -11.438 -5.648 0.075 1.00 54.91 128 ARG A N 1
ATOM 1003 C CA . ARG A 1 128 ? -12.061 -6.736 -0.703 1.00 54.91 128 ARG A CA 1
ATOM 1004 C C . ARG A 1 128 ? -11.889 -8.134 -0.095 1.00 54.91 128 ARG A C 1
ATOM 1006 O O . ARG A 1 128 ? -12.331 -9.108 -0.699 1.00 54.91 128 ARG A O 1
ATOM 1013 N N . ARG A 1 129 ? -11.270 -8.253 1.088 1.00 55.41 129 ARG A N 1
ATOM 1014 C CA . ARG A 1 129 ? -10.953 -9.524 1.776 1.00 55.41 129 ARG A CA 1
ATOM 1015 C C . ARG A 1 129 ? -10.092 -10.500 0.960 1.00 55.41 129 ARG A C 1
ATOM 1017 O O . ARG A 1 129 ? -10.101 -11.705 1.201 1.00 55.41 129 ARG A O 1
ATOM 1024 N N . GLU A 1 130 ? -9.326 -9.990 0.005 1.00 43.62 130 GLU A N 1
ATOM 1025 C CA . GLU A 1 130 ? -8.429 -10.782 -0.843 1.00 43.62 130 GLU A CA 1
ATOM 1026 C C . GLU A 1 130 ? -7.106 -11.127 -0.142 1.00 43.62 130 GLU A C 1
ATOM 1028 O O . GLU A 1 130 ? -6.412 -12.064 -0.542 1.00 43.62 130 GLU A O 1
ATOM 1033 N N . ILE A 1 131 ? -6.754 -10.381 0.909 1.00 56.75 131 ILE A N 1
ATOM 1034 C CA . ILE A 1 131 ? -5.634 -10.672 1.807 1.00 56.75 131 ILE A CA 1
ATOM 1035 C C . ILE A 1 131 ? -6.209 -10.901 3.209 1.00 56.75 131 ILE A C 1
ATOM 1037 O O . ILE A 1 131 ? -7.043 -10.108 3.654 1.00 56.75 131 ILE A O 1
ATOM 1041 N N . PRO A 1 132 ? -5.795 -11.966 3.921 1.00 57.78 132 PRO A N 1
ATOM 1042 C CA . PRO A 1 132 ? -6.235 -12.189 5.288 1.00 57.78 132 PRO A CA 1
ATOM 1043 C C . PRO A 1 132 ? -5.738 -11.054 6.186 1.00 57.78 132 PRO A C 1
ATOM 1045 O O . PRO A 1 132 ? -4.537 -10.874 6.369 1.00 57.78 132 PRO A O 1
ATOM 1048 N N . ALA A 1 133 ? -6.679 -10.318 6.765 1.00 71.69 133 ALA A N 1
ATOM 1049 C CA . ALA A 1 133 ? -6.434 -9.347 7.819 1.00 71.69 133 ALA A CA 1
ATOM 1050 C C . ALA A 1 133 ? -7.231 -9.757 9.057 1.00 71.69 133 ALA A C 1
ATOM 1052 O O . ALA A 1 133 ? -8.339 -10.292 8.949 1.00 71.69 133 ALA A O 1
ATOM 1053 N N . GLN A 1 134 ? -6.686 -9.501 10.246 1.00 83.81 134 GLN A N 1
ATOM 1054 C CA . GLN A 1 134 ? -7.437 -9.700 11.480 1.00 83.81 134 GLN A CA 1
ATOM 1055 C C . GLN A 1 134 ? -8.384 -8.515 11.681 1.00 83.81 134 GLN A C 1
ATOM 1057 O O . GLN A 1 134 ? -8.066 -7.568 12.403 1.00 83.81 134 GLN A O 1
ATOM 1062 N N . VAL A 1 135 ? -9.524 -8.567 10.992 1.00 89.25 135 VAL A N 1
ATOM 1063 C CA . VAL A 1 135 ? -10.584 -7.557 11.062 1.00 89.25 135 VAL A CA 1
ATOM 1064 C C . VAL A 1 135 ? -11.176 -7.534 12.470 1.00 89.25 135 VAL A C 1
ATOM 1066 O O . VAL A 1 135 ? -11.531 -8.575 13.022 1.00 89.25 135 VAL A O 1
ATOM 1069 N N . VAL A 1 136 ? -11.258 -6.337 13.046 1.00 93.50 136 VAL A N 1
ATOM 1070 C CA . VAL A 1 136 ? -11.825 -6.078 14.379 1.00 93.50 136 VAL A CA 1
ATOM 1071 C C . VAL A 1 136 ? -13.074 -5.199 14.322 1.00 93.50 136 VAL A C 1
ATOM 1073 O O . VAL A 1 136 ? -13.857 -5.213 15.262 1.00 93.50 136 VAL A O 1
ATOM 1076 N N . PHE A 1 137 ? -13.289 -4.474 13.222 1.00 95.19 137 PHE A N 1
ATOM 1077 C CA . PHE A 1 137 ? -14.511 -3.720 12.951 1.00 95.19 137 PHE A CA 1
ATOM 1078 C C . PHE A 1 137 ? -14.712 -3.602 11.441 1.00 95.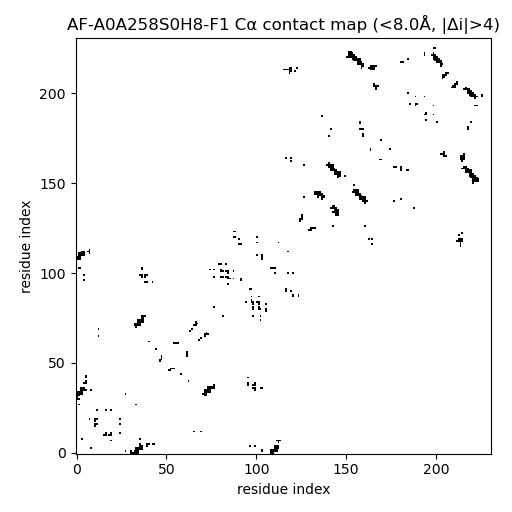19 137 PHE A C 1
ATOM 1080 O O . PHE A 1 137 ? -13.745 -3.421 10.705 1.00 95.19 137 PHE A O 1
ATOM 1087 N N . GLU A 1 138 ? -15.955 -3.667 10.978 1.00 93.75 138 GLU A N 1
ATOM 1088 C CA . GLU A 1 138 ? -16.300 -3.370 9.591 1.00 93.75 138 GLU A CA 1
ATOM 1089 C C . GLU A 1 138 ? -17.746 -2.877 9.497 1.00 93.75 138 GLU A C 1
ATOM 1091 O O . GLU A 1 138 ? -18.648 -3.487 10.073 1.00 93.75 138 GLU A O 1
ATOM 1096 N N . ASP A 1 139 ? -17.963 -1.811 8.731 1.00 92.62 139 ASP A N 1
ATOM 1097 C CA . ASP A 1 139 ? -19.283 -1.368 8.282 1.00 92.62 139 ASP A CA 1
ATOM 1098 C C . ASP A 1 139 ? -19.241 -0.885 6.818 1.00 92.62 139 ASP A C 1
ATOM 1100 O O . ASP A 1 139 ? -18.304 -1.197 6.078 1.00 92.62 139 ASP A O 1
ATOM 1104 N N . ASP A 1 140 ? -20.270 -0.164 6.370 1.00 90.38 140 ASP A N 1
ATOM 1105 C CA . ASP A 1 140 ? -20.393 0.307 4.985 1.00 90.38 140 ASP A CA 1
ATOM 1106 C C . ASP A 1 140 ? -19.319 1.329 4.574 1.00 90.38 140 ASP A C 1
ATOM 1108 O O . ASP A 1 140 ? -18.988 1.423 3.392 1.00 90.38 140 ASP A O 1
ATOM 1112 N N . GLU A 1 141 ? -18.739 2.071 5.521 1.00 92.50 141 GLU A N 1
ATOM 1113 C CA . GLU A 1 141 ? -17.802 3.164 5.234 1.00 92.50 141 GLU A CA 1
ATOM 1114 C C . GLU A 1 141 ? -16.406 2.943 5.821 1.00 92.50 141 GLU A C 1
ATOM 1116 O O . GLU A 1 141 ? -15.461 3.582 5.361 1.00 92.50 141 GLU A O 1
ATOM 1121 N N . ILE A 1 142 ? -16.247 2.075 6.824 1.00 96.81 142 ILE A N 1
ATOM 1122 C CA . ILE A 1 142 ? -15.017 1.920 7.605 1.00 96.81 142 ILE A CA 1
ATOM 1123 C C . ILE A 1 142 ? -14.649 0.445 7.754 1.00 96.81 142 ILE A C 1
ATOM 1125 O O . ILE A 1 142 ? -15.492 -0.434 7.932 1.00 96.81 142 ILE A O 1
ATOM 1129 N N . LEU A 1 143 ? -13.346 0.185 7.733 1.00 93.81 143 LEU A N 1
ATOM 1130 C CA . LEU A 1 143 ? -12.749 -1.096 8.072 1.00 93.81 143 LEU A CA 1
ATOM 1131 C C . LEU A 1 143 ? -11.648 -0.876 9.110 1.00 93.81 143 LEU A C 1
ATOM 1133 O O . LEU A 1 143 ? -10.833 0.031 8.962 1.00 93.81 143 LEU A O 1
ATOM 1137 N N . ALA A 1 144 ? -11.597 -1.712 10.143 1.00 96.44 144 ALA A N 1
ATOM 1138 C CA . ALA A 1 144 ? -10.493 -1.729 11.090 1.00 96.44 144 ALA A CA 1
ATOM 1139 C C . ALA A 1 144 ? -9.919 -3.131 11.250 1.00 96.44 144 ALA A C 1
ATOM 1141 O O . ALA A 1 144 ? -10.651 -4.115 11.388 1.00 96.44 144 ALA A O 1
ATOM 1142 N N . PHE A 1 145 ? -8.597 -3.220 11.283 1.00 93.94 145 PHE A N 1
ATOM 1143 C CA . PHE A 1 145 ? -7.873 -4.480 11.393 1.00 93.94 145 PHE A CA 1
ATOM 1144 C C . PHE A 1 145 ? -6.570 -4.293 12.167 1.00 93.94 145 PHE A C 1
ATOM 1146 O O . PHE A 1 145 ? -6.057 -3.182 12.301 1.00 93.94 145 PHE A O 1
ATOM 1153 N N . ARG A 1 146 ? -6.039 -5.387 12.718 1.00 90.44 146 ARG A N 1
ATOM 1154 C CA . ARG A 1 146 ? -4.749 -5.341 13.413 1.00 90.44 146 ARG A CA 1
ATOM 1155 C C . ARG A 1 146 ? -3.608 -5.116 12.432 1.00 90.44 146 ARG A C 1
ATOM 1157 O O . ARG A 1 146 ? -3.558 -5.763 11.388 1.00 90.44 146 ARG A O 1
ATOM 1164 N N . ASP A 1 147 ? -2.688 -4.244 12.820 1.00 88.19 147 ASP A N 1
ATOM 1165 C CA . ASP A 1 147 ? -1.449 -4.021 12.087 1.00 88.19 147 ASP A CA 1
ATOM 1166 C C . ASP A 1 147 ? -0.584 -5.298 12.104 1.00 88.19 147 ASP A C 1
ATOM 1168 O O . ASP A 1 147 ? -0.495 -5.984 13.128 1.00 88.19 147 ASP A O 1
ATOM 1172 N N . ILE A 1 148 ? 0.039 -5.624 10.970 1.00 81.69 148 ILE A N 1
ATOM 1173 C CA . ILE A 1 148 ? 0.931 -6.783 10.828 1.00 81.69 148 ILE A CA 1
ATOM 1174 C C . ILE A 1 148 ? 2.290 -6.567 11.515 1.00 81.69 148 ILE A C 1
ATOM 1176 O O . ILE A 1 148 ? 2.936 -7.534 11.916 1.00 81.69 148 ILE A O 1
ATOM 1180 N N . ASN A 1 149 ? 2.704 -5.310 11.691 1.00 81.88 149 ASN A N 1
ATOM 1181 C CA . ASN A 1 149 ? 3.926 -4.881 12.359 1.00 81.88 149 ASN A CA 1
ATOM 1182 C C . ASN A 1 149 ? 3.608 -3.954 13.560 1.00 81.88 149 ASN A C 1
ATOM 1184 O O . ASN A 1 149 ? 3.854 -2.740 13.531 1.00 81.88 149 ASN A O 1
ATOM 1188 N N . PRO A 1 150 ? 3.022 -4.498 14.642 1.00 89.56 150 PRO A N 1
ATOM 1189 C CA . PRO A 1 150 ? 2.481 -3.706 15.741 1.00 89.56 150 PRO A CA 1
ATOM 1190 C C . PRO A 1 150 ? 3.553 -2.917 16.518 1.00 89.56 150 PRO A C 1
ATOM 1192 O O . PRO A 1 150 ? 4.502 -3.489 17.045 1.00 89.56 150 PRO A O 1
ATOM 1195 N N . GLN A 1 151 ? 3.345 -1.604 16.694 1.00 93.12 151 GLN A N 1
ATOM 1196 C CA . GLN A 1 151 ? 4.228 -0.710 17.477 1.00 93.12 151 GLN A CA 1
ATOM 1197 C C . GLN A 1 151 ? 3.824 -0.594 18.963 1.00 93.12 151 GLN A C 1
ATOM 1199 O O . GLN A 1 151 ? 4.436 0.120 19.771 1.00 93.12 151 GLN A O 1
ATOM 1204 N N . ALA A 1 152 ? 2.751 -1.282 19.339 1.00 95.56 152 ALA A N 1
ATOM 1205 C CA . ALA A 1 152 ? 2.240 -1.416 20.693 1.00 95.56 152 ALA A CA 1
ATOM 1206 C C . ALA A 1 152 ? 1.461 -2.741 20.801 1.00 95.56 152 ALA A C 1
ATOM 1208 O O . ALA A 1 152 ? 1.024 -3.256 19.771 1.00 95.56 152 ALA A O 1
ATOM 1209 N N . PRO A 1 153 ? 1.246 -3.293 22.012 1.00 97.06 153 PRO A N 1
ATOM 1210 C CA . PRO A 1 153 ? 0.501 -4.548 22.184 1.00 97.06 153 PRO A CA 1
ATOM 1211 C C . PRO A 1 153 ? -0.884 -4.549 21.523 1.00 97.06 153 PRO A C 1
ATOM 1213 O O . PRO A 1 153 ? -1.359 -5.581 21.051 1.00 97.06 153 PRO A O 1
ATOM 1216 N N . ILE A 1 154 ? -1.523 -3.381 21.457 1.00 97.50 154 ILE A N 1
ATOM 1217 C CA . ILE A 1 154 ? -2.675 -3.129 20.598 1.00 97.50 154 ILE A CA 1
ATOM 1218 C C . ILE A 1 154 ? -2.246 -2.090 19.566 1.00 97.50 154 ILE A C 1
ATOM 1220 O O . ILE A 1 154 ? -1.982 -0.943 19.924 1.00 97.50 154 ILE A O 1
ATOM 1224 N N . HIS A 1 155 ? -2.181 -2.505 18.301 1.00 98.06 155 HIS A N 1
ATOM 1225 C CA . HIS A 1 155 ? -1.992 -1.630 17.149 1.00 98.06 155 HIS A CA 1
ATOM 1226 C C . HIS A 1 155 ? -3.043 -1.984 16.092 1.00 98.06 155 HIS A C 1
ATOM 1228 O O . HIS A 1 155 ? -3.030 -3.085 15.538 1.00 98.06 155 HIS A O 1
ATOM 1234 N N . ILE A 1 156 ? -4.000 -1.085 15.884 1.00 97.88 156 ILE A N 1
ATOM 1235 C CA . ILE A 1 156 ? -5.097 -1.249 14.926 1.00 97.88 156 ILE A CA 1
ATOM 1236 C C . ILE A 1 156 ? -5.042 -0.097 13.932 1.00 97.88 156 ILE A C 1
ATOM 1238 O O . ILE A 1 156 ? -4.851 1.051 14.332 1.00 97.88 156 ILE A O 1
ATOM 1242 N N . LEU A 1 157 ? -5.240 -0.413 12.657 1.00 97.12 157 LEU A N 1
ATOM 1243 C CA . LEU A 1 157 ? -5.427 0.561 11.591 1.00 97.12 157 LEU A CA 1
ATOM 1244 C C . LEU A 1 157 ? -6.921 0.673 11.302 1.00 97.12 157 LEU A C 1
ATOM 1246 O O . LEU A 1 157 ? -7.583 -0.343 11.093 1.00 97.12 157 LEU A O 1
ATOM 1250 N N . ILE A 1 158 ? -7.450 1.895 11.324 1.00 98.19 158 ILE A N 1
ATOM 1251 C CA . ILE A 1 158 ? -8.852 2.197 11.020 1.00 98.19 158 ILE A CA 1
ATOM 1252 C C . ILE A 1 158 ? -8.869 3.033 9.746 1.00 98.19 158 ILE A C 1
ATOM 1254 O O . ILE A 1 158 ? -8.366 4.159 9.733 1.00 98.19 158 ILE A O 1
ATOM 1258 N N . ILE A 1 159 ? -9.433 2.479 8.679 1.00 95.56 159 ILE A N 1
ATOM 1259 C CA . ILE A 1 159 ? -9.400 3.067 7.341 1.00 95.56 159 ILE A CA 1
ATOM 1260 C C . ILE A 1 159 ? -10.815 3.340 6.834 1.00 95.56 159 ILE A C 1
ATOM 1262 O O . ILE A 1 159 ? -11.724 2.546 7.098 1.00 95.56 159 ILE A O 1
ATOM 1266 N N . PRO A 1 160 ? -11.035 4.425 6.074 1.00 95.25 160 PRO A N 1
ATOM 1267 C CA . PRO A 1 160 ? -12.247 4.548 5.283 1.00 95.25 160 PRO A CA 1
ATOM 1268 C C . PRO A 1 160 ? -12.210 3.550 4.118 1.00 95.25 160 PRO A C 1
ATOM 1270 O O . PRO A 1 160 ? -11.150 3.247 3.581 1.00 95.25 160 PRO A O 1
ATOM 1273 N N . LYS A 1 161 ? -13.367 3.075 3.664 1.00 87.06 161 LYS A N 1
ATOM 1274 C CA . LYS A 1 161 ? -13.495 2.339 2.397 1.00 87.06 161 LYS A CA 1
ATOM 1275 C C . LYS A 1 161 ? -13.368 3.272 1.188 1.00 87.06 161 LYS A C 1
ATOM 1277 O O . LYS A 1 161 ? -12.973 2.831 0.111 1.00 87.06 161 LYS A O 1
ATOM 1282 N N . LYS A 1 162 ? -13.668 4.567 1.364 1.00 87.75 162 LYS A N 1
ATOM 1283 C CA . LYS A 1 162 ? -13.384 5.613 0.370 1.00 87.75 162 LYS A CA 1
ATOM 1284 C C . LYS A 1 162 ? -11.860 5.743 0.178 1.00 87.75 162 LYS A C 1
ATOM 1286 O O . LYS A 1 162 ? -11.161 5.904 1.176 1.00 87.75 162 LYS A O 1
ATOM 1291 N N . PRO A 1 163 ? -11.341 5.722 -1.063 1.00 83.00 163 PRO A N 1
ATOM 1292 C CA . PRO A 1 163 ? -9.908 5.846 -1.319 1.00 83.00 163 PRO A CA 1
ATOM 1293 C C . PRO A 1 163 ? -9.459 7.307 -1.180 1.00 83.00 163 PRO A C 1
ATOM 1295 O O . PRO A 1 163 ? -9.641 8.110 -2.096 1.00 83.00 163 PRO A O 1
ATOM 1298 N N . ILE A 1 164 ? -8.884 7.654 -0.029 1.00 86.62 164 ILE A N 1
ATOM 1299 C CA . ILE A 1 164 ? -8.260 8.960 0.229 1.00 86.62 164 ILE A CA 1
ATOM 1300 C C . ILE A 1 164 ? -6.777 8.703 0.484 1.00 86.62 164 ILE A C 1
ATOM 1302 O O . ILE A 1 164 ? -6.451 7.978 1.419 1.00 86.62 164 ILE A O 1
ATOM 1306 N N . ALA A 1 165 ? -5.889 9.258 -0.344 1.00 81.81 165 ALA A N 1
ATOM 1307 C CA . ALA A 1 165 ? -4.478 8.870 -0.345 1.00 81.81 165 ALA A CA 1
ATOM 1308 C C . ALA A 1 165 ? -3.706 9.409 0.868 1.00 81.81 165 ALA A C 1
ATOM 1310 O O . ALA A 1 165 ? -3.007 8.670 1.562 1.00 81.81 165 ALA A O 1
ATOM 1311 N N . THR A 1 166 ? -3.841 10.704 1.144 1.00 91.81 166 THR A N 1
ATOM 1312 C CA . THR A 1 166 ? -3.154 11.387 2.245 1.00 91.81 166 THR A CA 1
ATOM 1313 C C . THR A 1 166 ? -4.116 12.292 3.006 1.00 91.81 166 THR A C 1
ATOM 1315 O O . THR A 1 166 ? -5.207 12.609 2.528 1.00 91.81 166 THR A O 1
ATOM 1318 N N . LEU A 1 167 ? -3.705 12.776 4.183 1.00 95.06 167 LEU A N 1
ATOM 1319 C CA . LEU A 1 167 ? -4.470 13.808 4.893 1.00 95.06 167 LEU A CA 1
ATOM 1320 C C . LEU A 1 167 ? -4.642 15.098 4.076 1.00 95.06 167 LEU A C 1
ATOM 1322 O O . LEU A 1 167 ? -5.598 15.832 4.312 1.00 95.06 167 LEU A O 1
ATOM 1326 N N . ASN A 1 168 ? -3.753 15.373 3.117 1.00 95.88 168 ASN A N 1
ATOM 1327 C CA . ASN A 1 168 ? -3.865 16.548 2.251 1.00 95.88 168 ASN A CA 1
ATOM 1328 C C . ASN A 1 168 ? -4.996 16.412 1.220 1.00 95.88 168 ASN A C 1
ATOM 1330 O O . ASN A 1 168 ? -5.440 17.422 0.682 1.00 95.88 168 ASN A O 1
ATOM 1334 N N . ASP A 1 169 ? -5.459 15.188 0.956 1.00 91.50 169 ASP A N 1
ATOM 1335 C CA . ASP A 1 169 ? -6.521 14.894 -0.012 1.00 91.50 169 ASP A CA 1
ATOM 1336 C C . ASP A 1 169 ? -7.918 14.865 0.631 1.00 91.50 169 ASP A C 1
ATOM 1338 O O . ASP A 1 169 ? -8.918 14.625 -0.046 1.00 91.50 169 ASP A O 1
ATOM 1342 N N . VAL A 1 170 ? -8.003 15.106 1.944 1.00 95.62 170 VAL A N 1
ATOM 1343 C CA . VAL A 1 170 ? -9.266 15.207 2.681 1.00 95.62 170 VAL A CA 1
ATOM 1344 C C . VAL A 1 170 ? -9.965 16.511 2.305 1.00 95.62 170 VAL A C 1
ATOM 1346 O O . VAL A 1 170 ? -9.443 17.605 2.523 1.00 95.62 170 VAL A O 1
ATOM 1349 N N . SER A 1 171 ? -11.181 16.402 1.775 1.00 95.44 171 SER A N 1
ATOM 1350 C CA . SER A 1 171 ? -12.013 17.560 1.453 1.00 95.44 171 SER A CA 1
ATOM 1351 C C . SER A 1 171 ? -12.931 17.952 2.618 1.00 95.44 171 SER A C 1
ATOM 1353 O O . SER A 1 171 ? -13.111 17.206 3.581 1.00 95.44 171 SER A O 1
ATOM 1355 N N . ALA A 1 172 ? -13.580 19.116 2.522 1.00 97.00 172 ALA A N 1
ATOM 1356 C CA . ALA A 1 172 ? -14.578 19.529 3.515 1.00 97.00 172 ALA A CA 1
ATOM 1357 C C . ALA A 1 172 ? -15.765 18.548 3.614 1.00 97.00 172 ALA A C 1
ATOM 1359 O O . ALA A 1 172 ? -16.354 18.400 4.684 1.00 97.00 172 ALA A O 1
ATOM 1360 N N . GLU A 1 173 ? -16.091 17.853 2.522 1.00 96.81 173 GLU A N 1
ATOM 1361 C CA . GLU A 1 173 ? -17.161 16.849 2.471 1.00 96.81 173 GLU A CA 1
ATOM 1362 C C . GLU A 1 173 ? -16.790 15.564 3.223 1.00 96.81 173 GLU A C 1
ATOM 1364 O O . GLU A 1 173 ? -17.670 14.837 3.676 1.00 96.81 173 GLU A O 1
ATOM 1369 N N . ASP A 1 174 ? -15.493 15.305 3.409 1.00 97.00 174 ASP A N 1
ATOM 1370 C CA . ASP A 1 174 ? -14.979 14.133 4.123 1.00 97.00 174 ASP A CA 1
ATOM 1371 C C . ASP A 1 174 ? -14.987 14.305 5.643 1.00 97.00 174 ASP A C 1
ATOM 1373 O O . ASP A 1 174 ? -14.800 13.331 6.370 1.00 97.00 174 ASP A O 1
ATOM 1377 N N . ALA A 1 175 ? -15.223 15.517 6.157 1.00 97.12 175 ALA A N 1
ATOM 1378 C CA . ALA A 1 175 ? -15.166 15.798 7.591 1.00 97.12 175 ALA A CA 1
ATOM 1379 C C . ALA A 1 175 ? -16.028 14.842 8.451 1.00 97.12 175 ALA A C 1
ATOM 1381 O O . ALA A 1 175 ? -15.520 14.366 9.473 1.00 97.12 175 ALA A O 1
ATOM 1382 N N . PRO A 1 176 ? -17.272 14.478 8.062 1.00 98.06 176 PRO A N 1
ATOM 1383 C CA . PRO A 1 176 ? -18.042 13.466 8.782 1.00 98.06 176 PRO A CA 1
ATOM 1384 C C . PRO A 1 176 ? -17.350 12.099 8.794 1.00 98.06 176 PRO A C 1
ATOM 1386 O O . PRO A 1 176 ? -17.228 11.499 9.860 1.00 98.06 176 PRO A O 1
ATOM 1389 N N . LEU A 1 177 ? -16.845 11.632 7.647 1.00 97.44 177 LEU A N 1
ATOM 1390 C CA . LEU A 1 177 ? -16.154 10.346 7.512 1.00 97.44 177 LEU A CA 1
ATOM 1391 C C . LEU A 1 177 ? -14.886 10.295 8.376 1.00 97.44 177 LEU A C 1
ATOM 1393 O O . LEU A 1 177 ? -14.683 9.331 9.111 1.00 97.44 177 LEU A O 1
ATOM 1397 N N . ILE A 1 178 ? -14.079 11.360 8.369 1.00 97.62 178 ILE A N 1
ATOM 1398 C CA . ILE A 1 178 ? -12.894 11.474 9.233 1.00 97.62 178 ILE A CA 1
ATOM 1399 C C . ILE A 1 178 ? -13.288 11.444 10.712 1.00 97.62 178 ILE A C 1
ATOM 1401 O O . ILE A 1 178 ? -12.667 10.734 11.503 1.00 97.62 178 ILE A O 1
ATOM 1405 N N . GLY A 1 179 ? -14.353 12.155 11.094 1.00 97.94 179 GLY A N 1
ATOM 1406 C CA . GLY A 1 179 ? -14.896 12.102 12.451 1.00 97.94 179 GLY A CA 1
ATOM 1407 C C . GLY A 1 179 ? -15.327 10.690 12.857 1.00 97.94 179 GLY A C 1
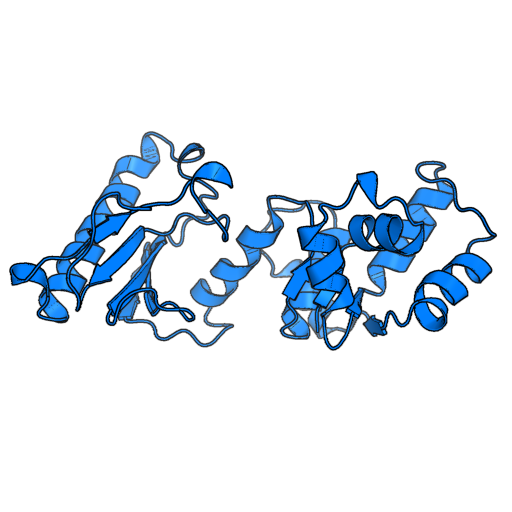ATOM 1408 O O . GLY A 1 179 ? -15.051 10.259 13.980 1.00 97.94 179 GLY A O 1
ATOM 1409 N N . ARG A 1 180 ? -15.939 9.932 11.937 1.00 98.12 180 ARG A N 1
ATOM 1410 C CA . ARG A 1 180 ? -16.336 8.539 12.182 1.00 98.12 180 ARG A CA 1
ATOM 1411 C C . ARG A 1 180 ? -15.138 7.633 12.489 1.00 98.12 180 ARG A C 1
ATOM 1413 O O . ARG A 1 180 ? -15.278 6.782 13.364 1.00 98.12 180 ARG A O 1
ATOM 1420 N N . LEU A 1 181 ? -13.963 7.843 11.882 1.00 98.38 181 LEU A N 1
ATOM 1421 C CA . LEU A 1 181 ? -12.751 7.063 12.201 1.00 98.38 181 LEU A CA 1
ATOM 1422 C C . LEU A 1 181 ? -12.392 7.159 13.696 1.00 98.38 181 LEU A C 1
ATOM 1424 O O . LEU A 1 181 ? -12.120 6.145 14.338 1.00 98.38 181 LEU A O 1
ATOM 1428 N N . PHE A 1 182 ? -12.469 8.358 14.284 1.00 98.50 182 PHE A N 1
ATOM 1429 C CA . PHE A 1 182 ? -12.220 8.558 15.718 1.00 98.50 182 PHE A CA 1
ATOM 1430 C C . PHE A 1 182 ? -13.313 7.956 16.606 1.00 98.50 182 PHE A C 1
ATOM 1432 O O . PHE A 1 182 ? -13.016 7.459 17.694 1.00 98.50 182 PHE A O 1
ATOM 1439 N N . LEU A 1 183 ? -14.573 7.972 16.162 1.00 98.62 183 LEU A N 1
ATOM 1440 C CA . LEU A 1 183 ? -15.663 7.315 16.890 1.00 98.62 183 LEU A CA 1
ATOM 1441 C C . LEU A 1 183 ? -15.465 5.796 16.937 1.00 98.62 183 LEU A C 1
ATOM 1443 O O . LEU A 1 183 ? -15.631 5.200 18.001 1.00 98.62 183 LEU A O 1
ATOM 1447 N N . VAL A 1 184 ? -15.032 5.193 15.827 1.00 98.62 184 VAL A N 1
ATOM 1448 C CA . VAL A 1 184 ? -14.662 3.772 15.769 1.00 98.62 184 VAL A CA 1
ATOM 1449 C C . VAL A 1 184 ? -13.447 3.492 16.657 1.00 98.62 184 VAL A C 1
ATOM 1451 O O . VAL A 1 184 ? -13.462 2.528 17.418 1.00 98.62 184 VAL A O 1
ATOM 1454 N N . ALA A 1 185 ? -12.431 4.362 16.662 1.00 98.62 185 ALA A N 1
ATOM 1455 C CA . ALA A 1 185 ? -11.277 4.218 17.555 1.00 98.62 185 ALA A CA 1
ATOM 1456 C C . ALA A 1 185 ? -11.685 4.223 19.035 1.00 98.62 185 ALA A C 1
ATOM 1458 O O . ALA A 1 185 ? -11.254 3.365 19.806 1.00 98.62 185 ALA A O 1
ATOM 1459 N N . LYS A 1 186 ? -12.561 5.159 19.425 1.00 98.62 186 LYS A N 1
ATOM 1460 C CA . LYS A 1 186 ? -13.122 5.244 20.778 1.00 98.62 186 LYS A CA 1
ATOM 1461 C C . LYS A 1 186 ? -13.887 3.972 21.149 1.00 98.62 186 LYS A C 1
ATOM 1463 O O . LYS A 1 186 ? -13.716 3.472 22.260 1.00 98.62 186 LYS A O 1
ATOM 1468 N N . GLN A 1 187 ? -14.731 3.472 20.246 1.00 98.56 187 GLN A N 1
ATOM 1469 C CA . GLN A 1 187 ? -15.491 2.238 20.447 1.00 98.56 187 GLN A CA 1
ATOM 1470 C C . GLN A 1 187 ? -14.548 1.051 20.675 1.00 98.56 187 GLN A C 1
ATOM 1472 O O . GLN A 1 187 ? -14.644 0.384 21.703 1.00 98.56 187 GLN A O 1
ATOM 1477 N N . LEU A 1 188 ? -13.587 0.844 19.773 1.00 98.38 188 LEU A N 1
ATOM 1478 C CA . LEU A 1 188 ? -12.620 -0.250 19.864 1.00 98.38 188 LEU A CA 1
ATOM 1479 C C . LEU A 1 188 ? -11.771 -0.167 21.136 1.00 98.38 188 LEU A C 1
ATOM 1481 O O . LEU A 1 188 ? -11.518 -1.182 21.778 1.00 98.38 188 LEU A O 1
ATOM 1485 N N . ALA A 1 189 ? -11.359 1.032 21.550 1.00 98.38 189 ALA A N 1
ATOM 1486 C CA . ALA A 1 189 ? -10.626 1.213 22.799 1.00 98.38 189 ALA A CA 1
ATOM 1487 C C . ALA A 1 189 ? -11.445 0.796 24.035 1.00 98.38 189 ALA A C 1
ATOM 1489 O O . ALA A 1 189 ? -10.887 0.231 24.980 1.00 98.38 189 ALA A O 1
ATOM 1490 N N . ALA A 1 190 ? -12.758 1.051 24.036 1.00 98.31 190 ALA A N 1
ATOM 1491 C CA . ALA A 1 190 ? -13.654 0.612 25.102 1.00 98.31 190 ALA A CA 1
ATOM 1492 C C . ALA A 1 190 ? -13.841 -0.914 25.089 1.00 98.31 190 ALA A C 1
ATOM 1494 O O . ALA A 1 190 ? -13.683 -1.555 26.126 1.00 98.31 190 ALA A O 1
ATOM 1495 N N . GLU A 1 191 ? -14.097 -1.502 23.919 1.00 97.94 191 GLU A N 1
ATOM 1496 C CA . GLU A 1 191 ? -14.273 -2.952 23.743 1.00 97.94 191 GLU A CA 1
ATOM 1497 C C . GLU A 1 191 ? -13.018 -3.751 24.127 1.00 97.94 191 GLU A C 1
ATOM 1499 O O . GLU A 1 191 ? -13.114 -4.840 24.689 1.00 97.94 191 GLU A O 1
ATOM 1504 N N . LEU A 1 192 ? -11.832 -3.191 23.875 1.00 96.81 192 LEU A N 1
ATOM 1505 C CA . LEU A 1 192 ? -10.544 -3.794 24.223 1.00 96.81 192 LEU A CA 1
ATOM 1506 C C . LEU A 1 192 ? -10.104 -3.515 25.670 1.00 96.81 192 LEU A C 1
ATOM 1508 O O . LEU A 1 192 ? -9.025 -3.953 26.067 1.00 96.81 192 LEU A O 1
ATOM 1512 N N . GLY A 1 193 ? -10.900 -2.782 26.457 1.00 97.62 193 GLY A N 1
ATOM 1513 C CA . GLY A 1 193 ? -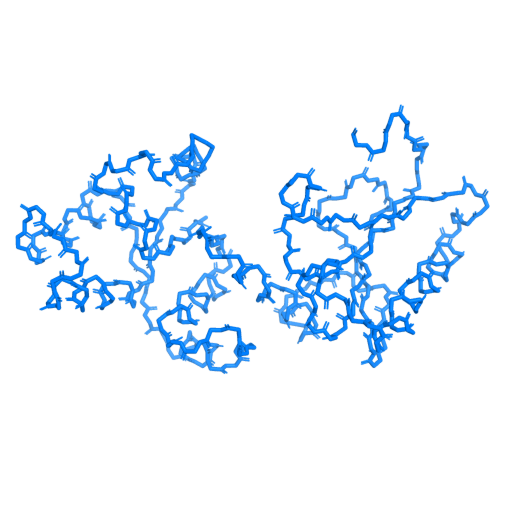10.607 -2.495 27.864 1.00 97.62 193 GLY A CA 1
ATOM 1514 C C . GLY A 1 193 ? -9.431 -1.538 28.092 1.00 97.62 193 GLY A C 1
ATOM 1515 O O . GLY A 1 193 ? -8.834 -1.550 29.166 1.00 97.62 193 GLY A O 1
ATOM 1516 N N . VAL A 1 194 ? -9.082 -0.712 27.101 1.00 97.81 194 VAL A N 1
ATOM 1517 C CA . VAL A 1 194 ? -7.952 0.238 27.172 1.00 97.81 194 VAL A CA 1
ATOM 1518 C C . VAL A 1 194 ? -8.376 1.701 27.258 1.00 97.81 194 VAL A C 1
ATOM 1520 O O . VAL A 1 194 ? -7.521 2.573 27.384 1.00 97.81 194 VAL A O 1
ATOM 1523 N N . ALA A 1 195 ? -9.679 1.990 27.222 1.00 97.62 195 ALA A N 1
ATOM 1524 C CA . ALA A 1 195 ? -10.193 3.358 27.266 1.00 97.62 195 ALA A CA 1
ATOM 1525 C C . ALA A 1 195 ? -9.730 4.137 28.512 1.00 97.62 195 ALA A C 1
ATOM 1527 O O . ALA A 1 195 ? -9.223 5.246 28.371 1.00 97.62 195 ALA A O 1
ATOM 1528 N N . GLU A 1 196 ? -9.834 3.537 29.702 1.00 97.69 196 GLU A N 1
ATOM 1529 C CA . GLU A 1 196 ? -9.475 4.194 30.970 1.00 97.69 196 GLU A CA 1
ATOM 1530 C C . GLU A 1 196 ? -7.959 4.313 31.176 1.00 97.69 196 GLU A C 1
ATOM 1532 O O . GLU A 1 196 ? -7.471 5.309 31.701 1.00 97.69 196 GLU A O 1
ATOM 1537 N N . ALA A 1 197 ? -7.194 3.307 30.735 1.00 97.12 197 ALA A N 1
ATOM 1538 C CA . ALA A 1 197 ? -5.731 3.348 30.783 1.00 97.12 197 ALA A CA 1
ATOM 1539 C C . ALA A 1 197 ? -5.141 4.353 29.775 1.00 97.12 197 ALA A C 1
ATOM 1541 O O . ALA A 1 197 ? -4.022 4.836 29.954 1.00 97.12 197 ALA A O 1
ATOM 1542 N N . GLY A 1 198 ? -5.899 4.667 28.725 1.00 97.31 198 GLY A N 1
ATOM 1543 C CA . GLY A 1 198 ? -5.519 5.581 27.664 1.00 97.31 198 GLY A CA 1
ATOM 1544 C C . GLY A 1 198 ? -4.926 4.884 26.439 1.00 97.31 198 GLY A C 1
ATOM 1545 O O . GLY A 1 198 ? -4.454 3.746 26.467 1.00 97.31 198 GLY A O 1
ATOM 1546 N N . TYR A 1 199 ? -4.959 5.613 25.329 1.00 98.62 199 TYR A N 1
ATOM 1547 C CA . TYR A 1 199 ? -4.464 5.193 24.022 1.00 98.62 199 TYR A CA 1
ATOM 1548 C C . TYR A 1 199 ? -4.024 6.420 23.218 1.00 98.62 199 TYR A C 1
ATOM 1550 O O . TYR A 1 199 ? -4.372 7.556 23.550 1.00 98.62 199 TYR A O 1
ATOM 1558 N N . ARG A 1 200 ? -3.239 6.203 22.160 1.00 98.62 200 ARG A N 1
ATOM 1559 C CA . ARG A 1 200 ? -2.842 7.250 21.213 1.00 98.62 200 ARG A CA 1
ATOM 1560 C C . ARG A 1 200 ? -3.454 6.971 19.854 1.00 98.62 200 ARG A C 1
ATOM 1562 O O . ARG A 1 200 ? -3.349 5.856 19.347 1.00 98.62 200 ARG A O 1
ATOM 1569 N N . THR A 1 201 ? -4.026 8.013 19.264 1.00 98.44 201 THR A N 1
ATOM 1570 C CA . THR A 1 201 ? -4.412 8.026 17.857 1.00 98.44 201 THR A CA 1
ATOM 1571 C C . THR A 1 201 ? -3.554 8.996 17.069 1.00 98.44 201 THR A C 1
ATOM 1573 O O . THR A 1 201 ? -3.274 10.089 17.564 1.00 98.44 201 THR A O 1
ATOM 1576 N N . LEU A 1 202 ? -3.153 8.623 15.857 1.00 97.31 202 LEU A N 1
ATOM 1577 C CA . LEU A 1 202 ? -2.405 9.501 14.959 1.00 97.31 202 LEU A CA 1
ATOM 1578 C C . LEU A 1 202 ? -2.663 9.149 13.495 1.00 97.31 202 LEU A C 1
ATOM 1580 O O . LEU A 1 202 ? -3.081 8.036 13.178 1.00 97.31 202 LEU A O 1
ATOM 1584 N N . PHE A 1 203 ? -2.371 10.114 12.631 1.00 97.25 203 PHE A N 1
ATOM 1585 C CA . PHE A 1 203 ? -2.242 9.937 11.193 1.00 97.25 203 PHE A CA 1
ATOM 1586 C C . PHE A 1 203 ? -0.834 10.353 10.791 1.00 97.25 203 PHE A C 1
ATOM 1588 O O . PHE A 1 203 ? -0.359 11.408 11.220 1.00 97.25 203 PHE A O 1
ATOM 1595 N N . ASN A 1 204 ? -0.226 9.574 9.910 1.00 96.31 204 ASN A N 1
ATOM 1596 C CA . ASN A 1 204 ? 0.982 9.978 9.213 1.00 96.31 204 ASN A CA 1
ATOM 1597 C C . ASN A 1 204 ? 0.593 10.623 7.879 1.00 96.31 204 ASN A C 1
ATOM 1599 O O . ASN A 1 204 ? -0.354 10.189 7.224 1.00 96.31 204 ASN A O 1
ATOM 1603 N N . CYS A 1 205 ? 1.310 11.671 7.478 1.00 94.88 205 CYS A N 1
ATOM 1604 C CA . CYS A 1 205 ? 1.098 12.334 6.194 1.00 94.88 205 CYS A CA 1
ATOM 1605 C C . CYS A 1 205 ? 2.437 12.523 5.487 1.00 94.88 205 CYS A C 1
ATOM 1607 O O . CYS A 1 205 ? 3.320 13.204 6.018 1.00 94.88 205 CYS A O 1
ATOM 1609 N N . ASN A 1 206 ? 2.557 11.964 4.278 1.00 83.44 206 ASN A N 1
ATOM 1610 C CA . ASN A 1 206 ? 3.747 12.040 3.427 1.00 83.44 206 ASN A CA 1
ATOM 1611 C C . ASN A 1 206 ? 5.029 11.468 4.090 1.00 83.44 206 ASN A C 1
ATOM 1613 O O . ASN A 1 206 ? 5.000 11.028 5.245 1.00 83.44 206 ASN A O 1
ATOM 1617 N N . PRO A 1 207 ? 6.185 11.446 3.389 1.00 81.31 207 PRO A N 1
ATOM 1618 C CA . PRO A 1 207 ? 7.390 10.789 3.902 1.00 81.31 207 PRO A CA 1
ATOM 1619 C C . PRO A 1 207 ? 7.908 11.362 5.226 1.00 81.31 207 PRO A C 1
ATOM 1621 O O . PRO A 1 207 ? 8.292 10.608 6.112 1.00 81.31 207 PRO A O 1
ATOM 1624 N N . ALA A 1 208 ? 7.874 12.688 5.404 1.00 89.94 208 ALA A N 1
ATOM 1625 C CA . ALA A 1 208 ? 8.339 13.327 6.640 1.00 89.94 208 ALA A CA 1
ATOM 1626 C C . ALA A 1 208 ? 7.446 13.017 7.855 1.00 89.94 208 ALA A C 1
ATOM 1628 O O . ALA A 1 208 ? 7.913 13.091 8.988 1.00 89.94 208 ALA A O 1
ATOM 1629 N N . GLY A 1 209 ? 6.177 12.672 7.622 1.00 92.44 209 GLY A N 1
ATOM 1630 C CA . GLY A 1 209 ? 5.272 12.188 8.657 1.00 92.44 209 GLY A CA 1
ATOM 1631 C C . GLY A 1 209 ? 5.356 10.680 8.885 1.00 92.44 209 GLY A C 1
ATOM 1632 O O . GLY A 1 209 ? 4.623 10.188 9.729 1.00 92.44 209 GLY A O 1
ATOM 1633 N N . GLY A 1 210 ? 6.190 9.941 8.142 1.00 88.31 210 GLY A N 1
ATOM 1634 C CA . GLY A 1 210 ? 6.294 8.482 8.250 1.00 88.31 210 GLY A CA 1
ATOM 1635 C C . GLY A 1 210 ? 5.134 7.720 7.601 1.00 88.31 210 GLY A C 1
ATOM 1636 O O . GLY A 1 210 ? 4.762 6.650 8.077 1.00 88.31 210 GLY A O 1
ATOM 1637 N N . GLN A 1 211 ? 4.500 8.273 6.560 1.00 89.88 211 GLN A N 1
ATOM 1638 C CA . GLN A 1 211 ? 3.434 7.572 5.839 1.00 89.88 211 GLN A CA 1
ATOM 1639 C C . GLN A 1 211 ? 4.030 6.552 4.860 1.00 89.88 211 GLN A C 1
ATOM 1641 O O . GLN A 1 211 ? 4.662 6.930 3.874 1.00 89.88 211 GLN A O 1
ATOM 1646 N N . GLU A 1 212 ? 3.797 5.266 5.119 1.00 77.00 212 GLU A N 1
ATOM 1647 C CA . GLU A 1 212 ? 4.267 4.165 4.264 1.00 77.00 212 GLU A CA 1
ATOM 1648 C C . GLU A 1 212 ? 3.208 3.728 3.243 1.00 77.00 212 GLU A C 1
ATOM 1650 O O . GLU A 1 212 ? 3.532 3.396 2.103 1.00 77.00 212 GLU A O 1
ATOM 1655 N N . VAL A 1 213 ? 1.929 3.783 3.633 1.00 78.88 213 VAL A N 1
ATOM 1656 C CA . VAL A 1 213 ? 0.795 3.408 2.784 1.00 78.88 213 VAL A CA 1
ATOM 1657 C C . VAL A 1 213 ? -0.057 4.634 2.464 1.00 78.88 213 VAL A C 1
ATOM 1659 O O . VAL A 1 213 ? -0.505 5.359 3.356 1.00 78.88 213 VAL A O 1
ATOM 1662 N N . TYR A 1 214 ? -0.279 4.875 1.173 1.00 81.00 214 TYR A N 1
ATOM 1663 C CA . TYR A 1 214 ? -1.032 6.020 0.651 1.00 81.00 214 TYR A CA 1
ATOM 1664 C C . TYR A 1 214 ? -2.519 5.711 0.579 1.00 81.00 214 TYR A C 1
ATOM 1666 O O . TYR A 1 214 ? -3.130 5.819 -0.467 1.00 81.00 214 TYR A O 1
ATOM 1674 N N . HIS A 1 215 ? -3.092 5.336 1.710 1.00 85.88 215 HIS A N 1
ATOM 1675 C CA . HIS A 1 215 ? -4.520 5.373 1.989 1.00 85.88 215 HIS A CA 1
ATOM 1676 C C . HIS A 1 215 ? -4.627 5.802 3.443 1.00 85.88 215 HIS A C 1
ATOM 1678 O O . HIS A 1 215 ? -3.939 5.227 4.287 1.00 85.88 215 HIS A O 1
ATOM 1684 N N . ILE A 1 216 ? -5.422 6.817 3.771 1.00 94.31 216 ILE A N 1
ATOM 1685 C CA . ILE A 1 216 ? -5.425 7.346 5.136 1.00 94.31 216 ILE A CA 1
ATOM 1686 C C . ILE A 1 216 ? -5.832 6.261 6.137 1.00 94.31 216 ILE A C 1
ATOM 1688 O O . ILE A 1 216 ? -6.837 5.572 5.975 1.00 94.31 216 ILE A O 1
ATOM 1692 N N . HIS A 1 217 ? -5.058 6.126 7.203 1.00 96.38 217 HIS A N 1
ATOM 1693 C CA . HIS A 1 217 ? -5.334 5.167 8.258 1.00 96.38 217 HIS A CA 1
ATOM 1694 C C . HIS A 1 217 ? -5.096 5.823 9.609 1.00 96.38 217 HIS A C 1
ATOM 1696 O O . HIS A 1 217 ? -4.027 6.366 9.887 1.00 96.38 217 HIS A O 1
ATOM 1702 N N . LEU A 1 218 ? -6.129 5.798 10.447 1.00 98.44 218 LEU A N 1
ATOM 1703 C CA . LEU A 1 218 ? -6.027 6.229 11.828 1.00 98.44 218 LEU A CA 1
ATOM 1704 C C . LEU A 1 218 ? -5.402 5.085 12.619 1.00 98.44 218 LEU A C 1
ATOM 1706 O O . LEU A 1 218 ? -6.017 4.028 12.783 1.00 98.44 218 LEU A O 1
ATOM 1710 N N . HIS A 1 219 ? -4.193 5.302 13.122 1.00 98.31 219 HIS A N 1
ATOM 1711 C CA . HIS A 1 219 ? -3.573 4.364 14.046 1.00 98.31 219 HIS A CA 1
ATOM 1712 C C . HIS A 1 219 ? -4.286 4.440 15.395 1.00 98.31 219 HIS A C 1
ATOM 1714 O O . HIS A 1 219 ? -4.527 5.531 15.906 1.00 98.31 219 HIS A O 1
ATOM 1720 N N . LEU A 1 220 ? -4.559 3.290 16.004 1.00 98.56 220 LEU A N 1
ATOM 1721 C CA . LEU A 1 220 ? -4.966 3.146 17.398 1.00 98.56 220 LEU A CA 1
ATOM 1722 C C . LEU A 1 220 ? -3.904 2.317 18.128 1.00 98.56 220 LEU A C 1
ATOM 1724 O O . LEU A 1 220 ? -3.788 1.110 17.911 1.00 98.56 220 LEU A O 1
ATOM 1728 N N . LEU A 1 221 ? -3.129 2.980 18.989 1.00 98.50 221 LEU A N 1
ATOM 1729 C CA . LEU A 1 221 ? -2.010 2.411 19.744 1.00 98.50 221 LEU A CA 1
ATOM 1730 C C . LEU A 1 221 ? -2.354 2.356 21.236 1.00 98.50 221 LEU A C 1
ATOM 1732 O O . LEU A 1 221 ? -2.615 3.392 21.852 1.00 98.50 221 LEU A O 1
ATOM 1736 N N . ALA A 1 222 ? -2.311 1.169 21.841 1.00 98.19 222 ALA A N 1
ATOM 1737 C CA . ALA A 1 222 ? -2.620 0.974 23.259 1.00 98.19 222 ALA A CA 1
ATOM 1738 C C . ALA A 1 222 ? -1.882 -0.229 23.876 1.00 98.19 222 ALA A C 1
ATOM 1740 O O . ALA A 1 222 ? -1.129 -0.943 23.211 1.00 98.19 222 ALA 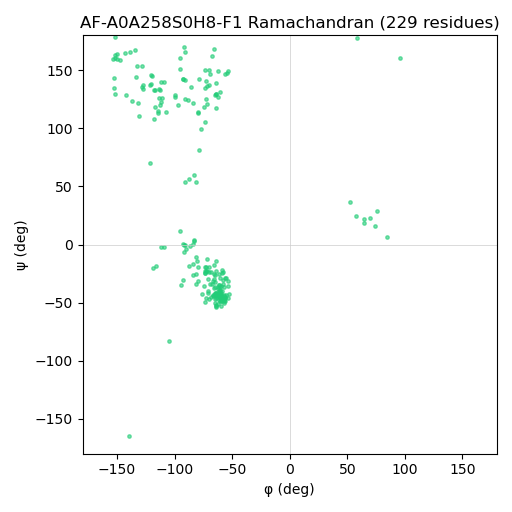A O 1
ATOM 1741 N N . GLY A 1 223 ? -2.093 -0.455 25.176 1.00 96.75 223 GLY A N 1
ATOM 1742 C CA . GLY A 1 223 ? -1.526 -1.594 25.911 1.00 96.75 223 GLY A CA 1
ATOM 1743 C C . GLY A 1 223 ? -0.103 -1.381 26.439 1.00 96.75 223 GLY A C 1
ATOM 1744 O O . GLY A 1 223 ? 0.493 -2.304 26.983 1.00 96.75 223 GLY A O 1
ATOM 1745 N N . ARG A 1 224 ? 0.448 -0.169 26.306 1.00 97.19 224 ARG A N 1
ATOM 1746 C CA . ARG A 1 224 ? 1.690 0.273 26.959 1.00 97.19 224 ARG A CA 1
ATOM 1747 C C . ARG A 1 224 ? 1.656 1.779 27.211 1.00 97.19 224 ARG A C 1
ATOM 1749 O O . ARG A 1 224 ? 0.882 2.489 26.573 1.00 97.19 224 ARG A O 1
ATOM 1756 N N . GLN A 1 225 ? 2.545 2.278 28.071 1.00 97.56 225 GLN A N 1
ATOM 1757 C CA . GLN A 1 225 ? 2.760 3.719 28.220 1.00 97.56 225 GLN A CA 1
ATOM 1758 C C . GLN A 1 225 ? 3.269 4.311 26.895 1.00 97.56 225 GLN A C 1
ATOM 1760 O O . GLN A 1 225 ? 4.252 3.832 26.317 1.00 97.56 225 GLN A O 1
ATOM 1765 N N . MET A 1 226 ? 2.598 5.357 26.413 1.00 97.75 226 MET A N 1
ATOM 1766 C CA . MET A 1 226 ? 3.039 6.123 25.247 1.00 97.75 226 MET A CA 1
ATOM 1767 C C . MET A 1 226 ? 4.034 7.202 25.686 1.00 97.75 226 MET A C 1
ATOM 1769 O O . MET A 1 226 ? 3.809 7.882 26.688 1.00 97.75 226 MET A O 1
ATOM 1773 N N . THR A 1 227 ? 5.130 7.351 24.944 1.00 96.25 227 THR A N 1
ATOM 1774 C CA . THR A 1 227 ? 6.213 8.307 25.225 1.00 96.25 227 THR A CA 1
ATOM 1775 C C . THR A 1 227 ? 5.986 9.646 24.523 1.00 96.25 227 THR A C 1
ATOM 1777 O O . THR A 1 227 ? 5.128 9.761 23.639 1.00 96.25 227 THR A O 1
ATOM 1780 N N . TRP A 1 228 ? 6.741 10.667 24.935 1.00 94.38 228 TRP A N 1
ATOM 1781 C CA . TRP A 1 228 ? 6.813 11.971 24.279 1.00 94.38 228 TRP A CA 1
ATOM 1782 C C . TRP A 1 228 ? 8.288 12.320 24.004 1.00 94.38 228 TRP A C 1
ATOM 1784 O O . TRP A 1 228 ? 9.091 12.146 24.925 1.00 94.38 228 TRP A O 1
ATOM 1794 N N . PRO A 1 229 ? 8.666 12.799 22.800 1.00 95.50 229 PRO A N 1
ATOM 1795 C CA . PRO A 1 229 ? 7.810 13.157 21.656 1.00 95.50 229 PRO A CA 1
ATOM 1796 C C . PRO A 1 229 ? 7.096 11.956 20.986 1.00 95.50 229 PRO A C 1
ATOM 1798 O O . PRO A 1 229 ? 7.447 10.806 21.260 1.00 95.50 229 PRO A O 1
ATOM 1801 N N . PRO A 1 230 ? 6.026 12.191 20.192 1.00 90.75 230 PRO A N 1
ATOM 1802 C CA . PRO A 1 230 ? 5.192 11.149 19.592 1.00 90.75 230 PRO A CA 1
ATOM 1803 C C . PRO A 1 230 ? 5.708 10.748 18.199 1.00 90.75 230 PRO A C 1
ATOM 1805 O O . PRO A 1 230 ? 4.968 10.803 17.220 1.00 90.75 230 PRO A O 1
ATOM 1808 N N . GLY A 1 231 ? 6.983 10.383 18.150 1.00 77.69 231 GLY A N 1
ATOM 1809 C CA . GLY A 1 231 ? 7.780 10.173 16.945 1.00 77.69 231 GLY A CA 1
ATOM 1810 C C . GLY A 1 231 ? 9.236 10.354 17.316 1.00 77.69 231 GLY A C 1
ATOM 1811 O O . GLY A 1 231 ? 9.585 11.505 17.661 1.00 77.69 231 GLY A O 1
#

Sequence (231 aa):
MMVLDTHIWLWWVSGHNDALSPERLRLIETSDEVAVSAISCFEVAWLAQHGRIALPFELDVWFEKALAGSGVGLLPLTPRIAQLAVELPEHHRDPQDRIIIATALAHKATLMSLDAKFPLYADSKIIRREIPAQVVFEDDEILAFRDINPQAPIHILIIPKKPIATLNDVSAEDAPLIGRLFLVAKQLAAELGVAEAGYRTLFNCNPAGGQEVYHIHLHLLAGRQMTWPPG

Radius of gyration: 20.43 Å; Cα contacts (8 Å, |Δi|>4): 326; chains: 1; bounding box: 44×35×61 Å

Nearest PDB structures (foldseek):
  6d6j-assembly1_A  TM=9.892E-01  e=1.223E-15  Legionella pneumophila subsp. pneumophila str. Philadelphia 1
  3n1s-assembly1_B  TM=9.709E-01  e=1.548E-14  Escherichia coli
  3n1t-assembly2_E  TM=9.637E-01  e=4.434E-14  Escherichia coli
  8v1y-assembly1_D  TM=9.658E-01  e=1.511E-12  Escherichia coli
  4egu-assembly1_B  TM=9.770E-01  e=2.449E-11  Clostridioides difficile 630

Foldseek 3Di:
DEEEALVRLVCVLVVVCVVPDPVRNCVQVPDPAYEYEPLSLVVVVVCVVVVVDDDPDPSVVRVCCSPVVVRYHYQYQDPQLQVQLVVFPPPDPDSSVSSRLSRCVVVVHHYDDPDLCSLLRPVLCVVVVVDDFQWPDDDPFKTKGADPDAPAPGKMWIFTPPFAFFPVSQDPVCVVVVVVSVVVLCVVCVVVVFNVVDWDWDWAGPVVSPDPGRGTIIITHGDDDQDPPND

Mean predicted aligned error: 11.66 Å

pLDDT: mean 88.9, std 10.77, range [43.62, 98.62]

Solvent-accessible surface area (backbone atoms only — not comparable to full-atom values): 13290 Å² total; per-residue (Å²): 88,35,24,40,38,59,64,56,44,51,29,60,71,67,66,44,48,90,81,43,54,75,65,56,51,49,53,59,75,69,41,91,35,45,29,32,37,48,59,38,55,54,50,52,52,50,34,44,77,69,68,74,47,86,71,98,50,60,68,70,64,39,50,50,43,59,22,74,69,65,67,35,43,79,42,76,85,42,76,66,28,58,51,44,27,70,71,48,78,84,85,61,90,56,67,58,64,32,38,43,52,20,40,20,59,74,68,75,27,52,71,45,71,89,61,77,65,62,41,44,61,59,56,56,28,51,75,69,63,76,42,96,64,60,67,77,46,74,63,96,54,38,41,24,27,50,48,94,79,56,90,34,86,37,29,33,39,34,28,58,67,65,91,37,44,38,69,86,64,62,50,85,87,41,50,65,61,59,52,46,49,53,52,50,49,54,50,51,30,50,79,70,70,33,54,90,82,40,69,50,73,51,71,49,46,54,72,93,48,66,37,83,55,31,45,50,44,42,37,40,37,22,82,60,89,81,70,83,72,91,118

Secondary structure (DSSP, 8-state):
-EEEPHHHHHHHHTT-GGGS-HHHHHHHHT-S-EEEEHHHHHHHHHHHHTTSS--SS-HHHHHHHHTGGGT-EEE---HHHHHHHHHS-TT-SSHHHHHHHHHHHHTTPEEE-S-TTTTHHHHHHH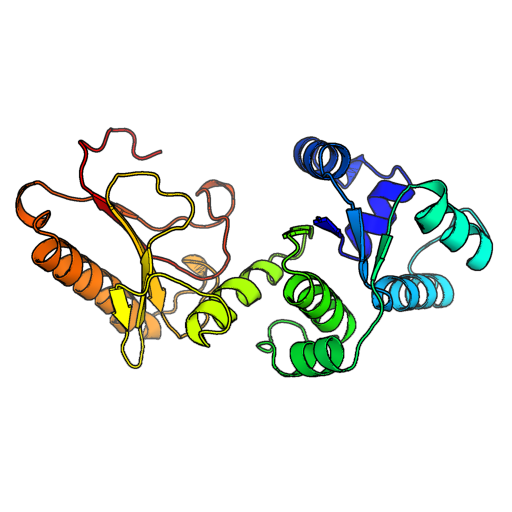HTT-S---EEEE-SSEEEEE-SS-SSSEEEEEEESS---SGGG--GGGHHHHHHHHHHHHHHHHHTT-TTT--EEE---TGGGT--SSS--EEEEESSPPPSS--